Protein 2ESS (pdb70)

Organism: Bacteroides thetaiotaomicron (strain ATCC 29148 / DSM 2079 / JCM 5827 / CCUG 10774 / NCTC 10582 / VPI-5482 / E50) (NCBI:txid226186)

Radius of gyration: 18.01 Å; Cα contacts (8 Å, |Δi|>4): 507; chains: 1; bounding box: 51×47×33 Å

Structure (mmCIF, N/CA/C/O backbone):
data_2ESS
#
_entry.id   2ESS
#
_cell.length_a   91.150
_cell.length_b   91.150
_cell.length_c   64.770
_cell.angle_alpha   90.000
_cell.angle_beta   90.000
_cell.angle_gamma   120.000
#
_symmetry.space_group_name_H-M   'P 31 2 1'
#
loop_
_entity.id
_entity.type
_entity.pdbx_description
1 polymer 'acyl-ACP thioesterase'
2 non-polymer 'CALCIUM ION'
3 non-polymer 'CHLORIDE ION'
4 non-polymer (4S)-2-METHYL-2,4-PENTANEDIOL
5 water water
#
loop_
_atom_site.group_PDB
_atom_site.id
_atom_site.type_symbol
_atom_site.label_atom_id
_atom_site.label_alt_id
_atom_site.label_comp_id
_atom_site.label_asym_id
_atom_site.label_entity_id
_atom_site.label_seq_id
_atom_site.pdbx_PDB_ins_code
_atom_site.Cartn_x
_atom_site.Cartn_y
_atom_site.Cartn_z
_atom_site.occupancy
_atom_site.B_iso_or_equiv
_atom_site.auth_seq_id
_atom_site.auth_comp_id
_atom_site.auth_asym_id
_atom_site.auth_atom_id
_atom_site.pdbx_PDB_model_num
ATOM 14 N N . SER A 1 3 ? 69.549 12.088 1.430 1.00 53.61 2 SER A N 1
ATOM 15 C CA . SER A 1 3 ? 69.073 11.154 0.392 1.00 53.27 2 SER A CA 1
ATOM 16 C C . SER A 1 3 ? 67.579 10.927 0.533 1.00 52.90 2 SER A C 1
ATOM 17 O O . SER A 1 3 ? 66.997 11.243 1.582 1.00 53.31 2 SER A O 1
ATOM 20 N N . GLU A 1 4 ? 66.963 10.362 -0.505 1.00 52.54 3 GLU A N 1
ATOM 21 C CA . GLU A 1 4 ? 65.518 10.057 -0.456 1.00 54.97 3 GLU A CA 1
ATOM 22 C C . GLU A 1 4 ? 65.177 9.047 0.647 1.00 53.20 3 GLU A C 1
ATOM 23 O O . GLU A 1 4 ? 64.228 9.258 1.417 1.00 53.10 3 GLU A O 1
ATOM 29 N N . GLU A 1 5 ? 65.958 7.969 0.733 1.00 50.94 4 GLU A N 1
ATOM 30 C CA . GLU A 1 5 ? 65.842 7.017 1.845 1.00 50.19 4 GLU A CA 1
ATOM 31 C C . GLU A 1 5 ? 65.889 7.705 3.221 1.00 48.24 4 GLU A C 1
ATOM 32 O O . GLU A 1 5 ? 65.193 7.288 4.140 1.00 46.42 4 GLU A O 1
ATOM 34 N N . ASN A 1 6 ? 66.724 8.738 3.355 1.00 47.93 5 ASN A N 1
ATOM 35 C CA . ASN A 1 6 ? 66.915 9.462 4.637 1.00 49.51 5 ASN A CA 1
ATOM 36 C C . ASN A 1 6 ? 65.701 10.285 5.144 1.00 46.22 5 ASN A C 1
ATOM 37 O O . ASN A 1 6 ? 65.628 10.637 6.314 1.00 44.25 5 ASN A O 1
ATOM 42 N N . LYS A 1 7 ? 64.767 10.586 4.254 1.00 43.21 6 LYS A N 1
ATOM 43 C CA . LYS A 1 7 ? 63.546 11.320 4.593 1.00 39.88 6 LYS A CA 1
ATOM 44 C C . LYS A 1 7 ? 62.425 10.417 5.096 1.00 36.46 6 LYS A C 1
ATOM 45 O O . LYS A 1 7 ? 61.387 10.905 5.493 1.00 35.74 6 LYS A O 1
ATOM 51 N N . ILE A 1 8 ? 62.639 9.106 5.043 1.00 35.07 7 ILE A N 1
ATOM 52 C CA . ILE A 1 8 ? 61.690 8.090 5.510 1.00 35.16 7 ILE A CA 1
ATOM 53 C C . ILE A 1 8 ? 61.907 7.760 6.990 1.00 34.09 7 ILE A C 1
ATOM 54 O O . ILE A 1 8 ? 63.022 7.565 7.444 1.00 35.91 7 ILE A O 1
ATOM 59 N N . GLY A 1 9 ? 60.833 7.753 7.757 1.00 31.68 8 GLY A N 1
ATOM 60 C CA . GLY A 1 9 ? 60.852 7.224 9.088 1.00 33.30 8 GLY A CA 1
ATOM 61 C C . GLY A 1 9 ? 60.372 5.782 9.066 1.00 33.19 8 GLY A C 1
ATOM 62 O O . GLY A 1 9 ? 59.353 5.475 8.445 1.00 32.35 8 GLY A O 1
ATOM 63 N N . THR A 1 10 ? 61.064 4.921 9.797 1.00 32.97 9 THR A N 1
ATOM 64 C CA . THR A 1 10 ? 60.716 3.493 9.920 1.00 32.72 9 THR A CA 1
ATOM 65 C C . THR A 1 10 ? 60.527 3.090 11.378 1.00 33.50 9 THR A C 1
ATOM 66 O O . THR A 1 10 ? 61.382 3.336 12.202 1.00 32.59 9 THR A O 1
ATOM 70 N N . TYR A 1 11 ? 59.407 2.452 11.690 1.00 35.27 10 TYR A N 1
ATOM 71 C CA . TYR A 1 11 ? 59.005 2.184 13.064 1.00 34.77 10 TYR A CA 1
ATOM 72 C C . TYR A 1 11 ? 58.625 0.728 13.185 1.00 35.01 10 TYR A C 1
ATOM 73 O O . TYR A 1 11 ? 57.964 0.203 12.309 1.00 33.35 10 TYR A O 1
ATOM 82 N N . GLN A 1 12 ? 59.105 0.093 14.248 1.00 34.15 11 GLN A N 1
ATOM 83 C CA . GLN A 1 12 ? 58.941 -1.338 14.499 1.00 35.61 11 GLN A CA 1
ATOM 84 C C . GLN A 1 12 ? 57.838 -1.650 15.501 1.00 36.70 11 GLN A C 1
ATOM 85 O O . GLN A 1 12 ? 57.714 -1.013 16.549 1.00 37.31 11 GLN A O 1
ATOM 91 N N . PHE A 1 13 ? 57.032 -2.649 15.177 1.00 35.16 12 PHE A N 1
ATOM 92 C CA . PHE A 1 13 ? 55.935 -3.083 16.037 1.00 34.39 12 PHE A CA 1
ATOM 93 C C . PHE A 1 13 ? 55.837 -4.603 16.144 1.00 33.21 12 PHE A C 1
ATOM 94 O O . PHE A 1 13 ? 56.432 -5.333 15.367 1.00 32.17 12 PHE A O 1
ATOM 102 N N . VAL A 1 14 ? 55.074 -5.053 17.124 1.00 34.59 13 VAL A N 1
ATOM 103 C CA . VAL A 1 14 ? 54.648 -6.453 17.212 1.00 36.35 13 VAL A CA 1
ATOM 104 C C . VAL A 1 14 ? 53.125 -6.459 17.327 1.00 38.18 13 VAL A C 1
ATOM 105 O O . VAL A 1 14 ? 52.571 -5.662 18.097 1.00 39.85 13 VAL A O 1
ATOM 109 N N . ALA A 1 15 ? 52.442 -7.354 16.600 1.00 37.26 14 ALA A N 1
ATOM 110 C CA . ALA A 1 15 ? 50.979 -7.495 16.697 1.00 36.59 14 ALA A CA 1
ATOM 111 C C . ALA A 1 15 ? 50.542 -8.166 18.039 1.00 39.19 14 ALA A C 1
ATOM 112 O O . ALA A 1 15 ? 50.672 -9.369 18.229 1.00 38.17 14 ALA A O 1
ATOM 114 N N . GLU A 1 16 ? 50.004 -7.373 18.954 1.00 37.07 15 GLU A N 1
ATOM 115 C CA . GLU A 1 16 ? 49.619 -7.868 20.274 1.00 39.94 15 GLU A CA 1
ATOM 116 C C . GLU A 1 16 ? 48.238 -8.538 20.240 1.00 37.29 15 GLU A C 1
ATOM 117 O O . GLU A 1 16 ? 47.364 -8.161 19.416 1.00 37.29 15 GLU A O 1
ATOM 123 N N . PRO A 1 17 ? 47.990 -9.486 21.176 1.00 35.08 16 PRO A N 1
ATOM 124 C CA . PRO A 1 17 ? 46.751 -10.275 21.234 1.00 33.80 16 PRO A CA 1
ATOM 125 C C . PRO A 1 17 ? 45.460 -9.483 21.355 1.00 35.66 16 PRO A C 1
ATOM 126 O O . PRO A 1 17 ? 44.407 -9.905 20.842 1.00 38.39 16 PRO A O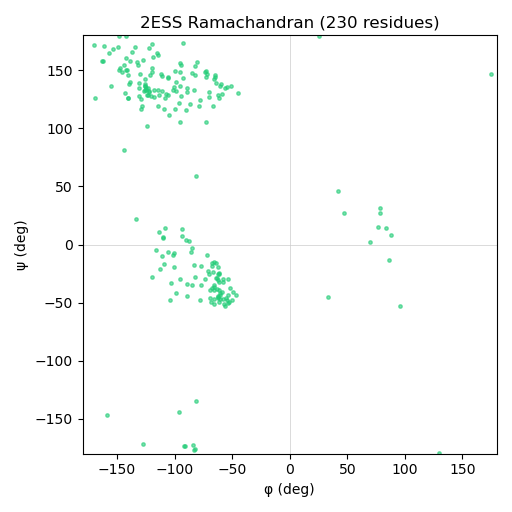 1
ATOM 130 N N . PHE A 1 18 ? 45.508 -8.337 22.017 1.00 31.19 17 PHE A N 1
ATOM 131 C CA . PHE A 1 18 ? 44.290 -7.525 22.154 1.00 32.72 17 PHE A CA 1
ATOM 132 C C . PHE A 1 18 ? 44.098 -6.574 20.998 1.00 32.10 17 PHE A C 1
ATOM 133 O O . PHE A 1 18 ? 43.165 -5.784 20.989 1.00 36.08 17 PHE A O 1
ATOM 141 N N . HIS A 1 19 ? 45.002 -6.650 20.021 1.00 31.91 18 HIS A N 1
ATOM 142 C CA . HIS A 1 19 ? 44.979 -5.821 18.839 1.00 34.46 18 HIS A CA 1
ATOM 143 C C . HIS A 1 19 ? 44.711 -6.616 17.557 1.00 32.48 18 HIS A C 1
ATOM 144 O O . HIS A 1 19 ? 44.872 -6.066 16.475 1.00 33.41 18 HIS A O 1
ATOM 151 N N . VAL A 1 20 ? 44.324 -7.882 17.686 1.00 30.14 19 VAL A N 1
ATOM 152 C CA . VAL A 1 20 ? 43.967 -8.699 16.531 1.00 31.00 19 VAL A CA 1
ATOM 153 C C . VAL A 1 20 ? 42.535 -9.167 16.595 1.00 31.02 19 VAL A C 1
ATOM 154 O O . VAL A 1 20 ? 41.930 -9.161 17.655 1.00 33.79 19 VAL A O 1
ATOM 158 N N . ASP A 1 21 ? 41.990 -9.584 15.447 1.00 32.17 20 ASP A N 1
ATOM 159 C CA . ASP A 1 21 ? 40.616 -10.072 15.352 1.00 32.63 20 ASP A CA 1
ATOM 160 C C . ASP A 1 21 ? 40.517 -11.575 15.538 1.00 33.63 20 ASP A C 1
ATOM 161 O O . ASP A 1 21 ? 41.509 -12.233 15.889 1.00 29.57 20 ASP A O 1
ATOM 166 N N . PHE A 1 22 ? 39.314 -12.117 15.321 1.00 30.99 21 PHE A N 1
ATOM 167 C CA . PHE A 1 22 ? 39.086 -13.525 15.553 1.00 30.53 21 PHE A CA 1
ATOM 168 C C . PHE A 1 22 ? 39.857 -14.443 14.604 1.00 28.65 21 PHE A C 1
ATOM 169 O O . PHE A 1 22 ? 39.992 -15.627 14.907 1.00 27.85 21 PHE A O 1
ATOM 177 N N . ASN A 1 23 ? 40.379 -13.897 13.504 1.00 29.71 22 ASN A N 1
ATOM 178 C CA . ASN A 1 23 ? 41.306 -14.667 12.629 1.00 31.92 22 ASN A CA 1
ATOM 179 C C . ASN A 1 23 ? 42.793 -14.439 12.988 1.00 32.09 22 ASN A C 1
ATOM 180 O O . ASN A 1 23 ? 43.682 -14.936 12.297 1.00 31.61 22 ASN A O 1
ATOM 185 N N . GLY A 1 24 ? 43.049 -13.735 14.083 1.00 29.27 23 GLY A N 1
ATOM 186 C CA . GLY A 1 24 ? 44.420 -13.466 14.559 1.00 32.31 23 GLY A CA 1
ATOM 187 C C . GLY A 1 24 ? 45.170 -12.386 13.795 1.00 31.58 23 GLY A C 1
ATOM 188 O O . GLY A 1 24 ? 46.368 -12.293 13.899 1.00 30.91 23 GLY A O 1
ATOM 189 N N . ARG A 1 25 ? 44.466 -11.586 13.004 1.00 30.77 24 ARG A N 1
ATOM 190 C CA . ARG A 1 25 ? 45.087 -10.547 12.175 1.00 31.71 24 ARG A CA 1
ATOM 191 C C . ARG A 1 25 ? 44.827 -9.209 12.785 1.00 32.59 24 ARG A C 1
ATOM 192 O O . ARG A 1 25 ? 43.747 -8.975 13.314 1.00 33.79 24 ARG A O 1
ATOM 200 N N . LEU A 1 26 ? 45.821 -8.341 12.676 1.00 33.49 25 LEU A N 1
ATOM 201 C CA . LEU A 1 26 ? 45.794 -6.971 13.184 1.00 32.46 25 LEU A CA 1
ATOM 202 C C . LEU A 1 26 ? 44.522 -6.283 12.699 1.00 32.76 25 LEU A C 1
ATOM 203 O O . LEU A 1 26 ? 44.108 -6.441 11.531 1.00 32.42 25 LEU A O 1
ATOM 208 N N . THR A 1 27 ? 43.866 -5.547 13.584 1.00 32.51 26 THR A N 1
ATOM 209 C CA . THR A 1 27 ? 42.615 -4.946 13.201 1.00 33.08 26 THR A CA 1
ATOM 210 C C . THR A 1 27 ? 42.946 -3.651 12.421 1.00 35.22 26 THR A C 1
ATOM 211 O O . THR A 1 27 ? 44.008 -3.045 12.616 1.00 33.98 26 THR A O 1
ATOM 223 N N . GLY A 1 29 ? 41.515 -0.724 12.817 1.00 34.70 28 GLY A N 1
ATOM 224 C CA . GLY A 1 29 ? 41.560 0.345 13.800 1.00 35.03 28 GLY A CA 1
ATOM 225 C C . GLY A 1 29 ? 42.955 0.460 14.401 1.00 36.46 28 GLY A C 1
ATOM 226 O O . GLY A 1 29 ? 43.506 1.557 14.489 1.00 33.67 28 GLY A O 1
ATOM 227 N N . VAL A 1 30 ? 43.550 -0.674 14.760 1.00 35.09 29 VAL A N 1
ATOM 228 C CA . VAL A 1 30 ? 44.907 -0.664 15.360 1.00 34.33 29 VAL A CA 1
ATOM 229 C C . VAL A 1 30 ? 45.947 -0.262 14.348 1.00 31.59 29 VAL A C 1
ATOM 230 O O . VAL A 1 30 ? 46.878 0.480 14.699 1.00 32.77 29 VAL A O 1
ATOM 234 N N . LEU A 1 31 ? 45.801 -0.724 13.108 1.00 32.85 30 LEU A N 1
ATOM 235 C CA . LEU A 1 31 ? 46.708 -0.306 12.028 1.00 35.77 30 LEU A CA 1
ATOM 236 C C . LEU A 1 31 ? 46.632 1.201 11.807 1.00 34.77 30 LEU A C 1
ATOM 237 O O . LEU A 1 31 ? 47.654 1.843 11.715 1.00 31.41 30 LEU A O 1
ATOM 242 N N . GLY A 1 32 ? 45.421 1.735 11.675 1.00 34.73 31 GLY A N 1
ATOM 243 C CA . GLY A 1 32 ? 45.200 3.198 11.618 1.00 34.12 31 GLY A CA 1
ATOM 244 C C . GLY A 1 32 ? 45.891 3.933 12.767 1.00 35.48 31 GLY A C 1
ATOM 245 O O . GLY A 1 32 ? 46.599 4.905 12.535 1.00 34.50 31 GLY A O 1
ATOM 246 N N . ASN A 1 33 ? 45.723 3.432 13.987 1.00 35.49 32 ASN A N 1
ATOM 247 C CA . ASN A 1 33 ? 46.407 3.971 15.186 1.00 35.20 32 ASN A CA 1
ATOM 248 C C . ASN A 1 33 ? 47.930 4.032 14.971 1.00 34.17 32 ASN A C 1
ATOM 249 O O . ASN A 1 33 ? 48.553 5.101 15.170 1.00 34.44 32 ASN A O 1
ATOM 254 N N . HIS A 1 34 ? 48.524 2.926 14.522 1.00 33.34 33 HIS A N 1
ATOM 255 C CA . HIS A 1 34 ? 49.967 2.904 14.250 1.00 32.84 33 HIS A CA 1
ATOM 256 C C . HIS A 1 34 ? 50.382 3.931 13.169 1.00 32.46 33 HIS A C 1
ATOM 257 O O . HIS A 1 34 ? 51.386 4.643 13.324 1.00 35.54 33 HIS A O 1
ATOM 264 N N . LEU A 1 35 ? 49.652 3.967 12.064 1.00 33.77 34 LEU A N 1
ATOM 265 C CA . LEU A 1 35 ? 49.952 4.920 10.965 1.00 31.07 34 LEU A CA 1
ATOM 266 C C . LEU A 1 35 ? 49.934 6.348 11.483 1.00 31.50 34 LEU A C 1
ATOM 267 O O . LEU A 1 35 ? 50.883 7.083 11.278 1.00 33.21 34 LEU A O 1
ATOM 272 N N . LEU A 1 36 ? 48.867 6.750 12.183 1.00 31.15 35 LEU A N 1
ATOM 273 C CA . LEU A 1 36 ? 48.742 8.120 12.668 1.00 33.38 35 LEU A CA 1
ATOM 274 C C . LEU A 1 36 ? 49.790 8.473 13.722 1.00 32.49 35 LEU A C 1
ATOM 275 O O . LEU A 1 36 ? 50.355 9.555 13.697 1.00 32.26 35 LEU A O 1
ATOM 280 N N . ASN A 1 37 ? 50.094 7.544 14.621 1.00 33.03 36 ASN A N 1
ATOM 281 C CA . ASN A 1 37 ? 51.180 7.753 15.582 1.00 33.01 36 ASN A CA 1
ATOM 282 C C . ASN A 1 37 ? 52.516 7.897 14.870 1.00 34.38 36 ASN A C 1
ATOM 283 O O . ASN A 1 37 ? 53.368 8.686 15.311 1.00 37.88 36 ASN A O 1
ATOM 288 N N . CYS A 1 38 ? 52.729 7.123 13.802 1.00 31.52 37 CYS A N 1
ATOM 289 C CA . CYS A 1 38 ? 54.015 7.178 13.063 1.00 29.74 37 CYS A CA 1
ATOM 290 C C . CYS A 1 38 ? 54.219 8.534 12.329 1.00 31.70 37 CYS A C 1
ATOM 291 O O . CYS A 1 38 ? 55.329 9.106 12.304 1.00 33.13 37 CYS A O 1
ATOM 294 N N . ALA A 1 39 ? 53.121 9.042 11.805 1.00 30.89 38 ALA A N 1
ATOM 295 C CA . ALA A 1 39 ? 53.069 10.323 11.180 1.00 33.57 38 ALA A CA 1
ATOM 296 C C . ALA A 1 39 ? 53.517 11.397 12.169 1.00 34.15 38 ALA A C 1
ATOM 297 O O . ALA A 1 39 ? 54.323 12.258 11.848 1.00 32.43 38 ALA A O 1
ATOM 299 N N . GLY A 1 40 ? 52.973 11.312 13.380 1.00 34.09 39 GLY A N 1
ATOM 300 C CA . GLY A 1 40 ? 53.334 12.142 14.485 1.00 35.80 39 GLY A CA 1
ATOM 301 C C . GLY A 1 40 ? 54.776 12.002 14.925 1.00 37.06 39 GLY A C 1
ATOM 302 O O . GLY A 1 40 ? 55.400 13.008 15.144 1.00 36.30 39 GLY A O 1
ATOM 303 N N . PHE A 1 41 ? 55.313 10.779 15.030 1.00 34.99 40 PHE A N 1
ATOM 304 C CA . PHE A 1 41 ? 56.725 10.602 15.404 1.00 39.12 40 PHE A CA 1
ATOM 305 C C . PHE A 1 41 ? 57.632 11.294 14.366 1.00 35.06 40 PHE A C 1
ATOM 306 O O . PHE A 1 41 ? 58.638 11.949 14.698 1.00 33.46 40 PHE A O 1
ATOM 314 N N . HIS A 1 42 ? 57.275 11.099 13.118 1.00 33.60 41 HIS A N 1
ATOM 315 C CA . HIS A 1 42 ? 58.099 11.511 11.981 1.00 32.10 41 HIS A CA 1
ATOM 316 C C . HIS A 1 42 ? 58.115 13.044 11.925 1.00 31.63 41 HIS A C 1
ATOM 317 O O . HIS A 1 42 ? 59.183 13.632 11.896 1.00 30.22 41 HIS A O 1
ATOM 324 N N . ALA A 1 43 ? 56.940 13.661 11.989 1.00 30.87 42 ALA A N 1
ATOM 325 C CA . ALA A 1 43 ? 56.799 15.116 11.981 1.00 33.21 42 ALA A CA 1
ATOM 326 C C . ALA A 1 43 ? 57.472 15.749 13.197 1.00 33.67 42 ALA A C 1
ATOM 327 O O . ALA A 1 43 ? 58.171 16.732 13.051 1.00 31.20 42 ALA A O 1
ATOM 329 N N . SER A 1 44 ? 57.252 15.185 14.383 1.00 33.40 43 SER A N 1
ATOM 330 C CA A SER A 1 44 ? 57.742 15.813 15.605 0.50 33.81 43 SER A CA 1
ATOM 331 C CA B SER A 1 44 ? 57.742 15.794 15.607 0.50 34.25 43 SER A CA 1
ATOM 332 C C . SER A 1 44 ? 59.249 15.754 15.675 1.00 34.06 43 SER A C 1
ATOM 333 O O . SER A 1 44 ? 59.893 16.740 16.018 1.00 35.39 43 SER A O 1
ATOM 338 N N . ASP A 1 45 ? 59.807 14.627 15.300 1.00 31.51 44 ASP A N 1
ATOM 339 C CA . ASP A 1 45 ? 61.240 14.503 15.299 1.00 35.81 44 ASP A CA 1
ATOM 340 C C . ASP A 1 45 ? 61.889 15.486 14.346 1.00 33.18 44 ASP A C 1
ATOM 341 O O . ASP A 1 45 ? 63.050 15.774 14.503 1.00 31.92 44 ASP A O 1
ATOM 346 N N . ARG A 1 46 ? 61.174 15.950 13.333 1.00 31.01 45 ARG A N 1
ATOM 347 C CA . ARG A 1 46 ? 61.779 16.816 12.330 1.00 30.06 45 ARG A CA 1
ATOM 348 C C . ARG A 1 46 ? 61.273 18.231 12.429 1.00 31.88 45 ARG A C 1
ATOM 349 O O . ARG A 1 46 ? 61.589 19.055 11.587 1.00 32.02 45 ARG A O 1
ATOM 357 N N . GLY A 1 47 ? 60.472 18.514 13.446 1.00 30.68 46 GLY A N 1
ATOM 358 C CA . GLY A 1 47 ? 60.069 19.907 13.752 1.00 29.23 46 GLY A CA 1
ATOM 359 C C . GLY A 1 47 ? 58.978 20.469 12.871 1.00 27.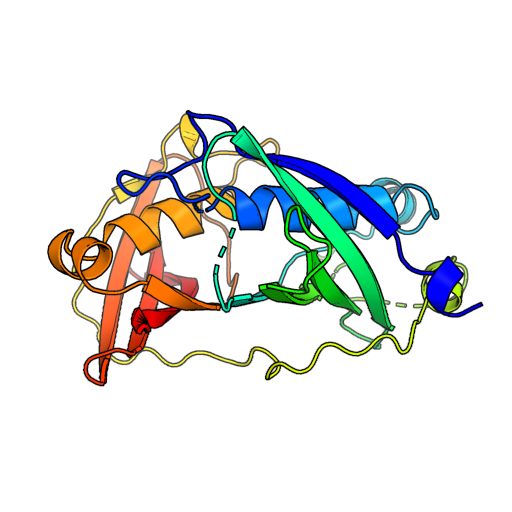71 46 GLY A C 1
ATOM 360 O O . GLY A 1 47 ? 58.935 21.673 12.639 1.00 29.29 46 GLY A O 1
ATOM 361 N N . PHE A 1 48 ? 58.064 19.631 12.388 1.00 28.93 47 PHE A N 1
ATOM 362 C CA . PHE A 1 48 ? 56.913 20.136 11.659 1.00 30.19 47 PHE A CA 1
ATOM 363 C C . PHE A 1 48 ? 55.598 19.504 12.099 1.00 31.54 47 PHE A C 1
ATOM 364 O O . PHE A 1 48 ? 54.606 19.527 11.367 1.00 32.85 47 PHE A O 1
ATOM 372 N N . GLY A 1 49 ? 55.608 18.977 13.309 1.00 29.80 48 GLY A N 1
ATOM 373 C CA . GLY A 1 49 ? 54.452 18.409 13.933 1.00 31.37 48 GLY A CA 1
ATOM 374 C C . GLY A 1 49 ? 53.531 19.422 14.599 1.00 31.16 48 GLY A C 1
ATOM 375 O O . GLY A 1 49 ? 53.711 20.641 14.508 1.00 31.02 48 GLY A O 1
ATOM 376 N N . ILE A 1 50 ? 52.501 18.896 15.255 1.00 32.40 49 ILE A N 1
ATOM 377 C CA . ILE A 1 50 ? 51.494 19.726 15.883 1.00 34.17 49 ILE A CA 1
ATOM 378 C C . ILE A 1 50 ? 52.110 20.742 16.873 1.00 32.64 49 ILE A C 1
ATOM 379 O O . ILE A 1 50 ? 51.774 21.919 16.847 1.00 32.72 49 ILE A O 1
ATOM 384 N N . ALA A 1 51 ? 53.024 20.283 17.719 1.00 31.12 50 ALA A N 1
ATOM 385 C CA . ALA A 1 51 ? 53.667 21.141 18.731 1.00 33.02 50 ALA A CA 1
ATOM 386 C C . ALA A 1 51 ? 54.271 22.418 18.119 1.00 32.83 50 ALA A C 1
ATOM 387 O O . ALA A 1 51 ? 54.041 23.511 18.618 1.00 33.17 50 ALA A O 1
ATOM 389 N N . THR A 1 52 ? 55.047 22.254 17.046 1.00 29.90 51 THR A N 1
ATOM 390 C CA . THR A 1 52 ? 55.691 23.363 16.362 1.00 27.86 51 THR A CA 1
ATOM 391 C C . THR A 1 52 ? 54.647 24.255 15.741 1.00 26.57 51 THR A C 1
ATOM 392 O O . THR A 1 52 ? 54.651 25.457 15.953 1.00 27.37 51 THR A O 1
ATOM 396 N N . LEU A 1 53 ? 53.729 23.670 14.982 1.00 30.34 52 LEU A N 1
ATOM 397 C CA . LEU A 1 53 ? 52.642 24.466 14.365 1.00 30.68 52 LEU A CA 1
ATOM 398 C C . LEU A 1 53 ? 51.866 25.309 15.400 1.00 29.22 52 LEU A C 1
ATOM 399 O O . LEU A 1 53 ? 51.530 26.481 15.138 1.00 27.49 52 LEU A O 1
ATOM 404 N N . ASN A 1 54 ? 51.564 24.703 16.541 1.00 28.95 53 ASN A N 1
ATOM 405 C CA . ASN A 1 54 ? 50.744 25.342 17.592 1.00 30.28 53 ASN A CA 1
ATOM 406 C C . ASN A 1 54 ? 51.394 26.612 18.147 1.00 31.88 53 ASN A C 1
ATOM 407 O O . ASN A 1 54 ? 50.705 27.586 18.489 1.00 29.08 53 ASN A O 1
ATOM 412 N N . GLU A 1 55 ? 52.725 26.638 18.191 1.00 31.32 54 GLU A N 1
ATOM 413 C CA . GLU A 1 55 ? 53.437 27.828 18.633 1.00 31.66 54 GLU A CA 1
ATOM 414 C C . GLU A 1 55 ? 53.168 29.034 17.755 1.00 31.03 54 GLU A C 1
ATOM 415 O O . GLU A 1 55 ? 53.292 30.154 18.216 1.00 32.02 54 GLU A O 1
ATOM 421 N N . ASP A 1 56 ? 52.803 28.802 16.495 1.00 33.77 55 ASP A N 1
ATOM 422 C CA . ASP A 1 56 ? 52.430 29.915 15.588 1.00 34.05 55 ASP A CA 1
ATOM 423 C C . ASP A 1 56 ? 50.954 30.002 15.255 1.00 31.44 55 ASP A C 1
ATOM 424 O O . ASP A 1 56 ? 50.572 30.742 14.361 1.00 30.13 55 ASP A O 1
ATOM 429 N N . ASN A 1 57 ? 50.159 29.281 16.025 1.00 28.48 56 ASN A N 1
ATOM 430 C CA . ASN A 1 57 ? 48.693 29.325 15.975 1.00 32.86 56 ASN A CA 1
ATOM 431 C C . ASN A 1 57 ? 48.061 28.555 14.830 1.00 34.71 56 ASN A C 1
ATOM 432 O O . ASN A 1 57 ? 46.959 28.908 14.379 1.00 31.72 56 ASN A O 1
ATOM 437 N N . TYR A 1 58 ? 48.767 27.529 14.364 1.00 31.96 57 TYR A N 1
ATOM 438 C CA . TYR A 1 58 ? 48.235 26.587 13.391 1.00 32.58 57 TYR A CA 1
ATOM 439 C C . TYR A 1 58 ? 48.136 25.219 14.001 1.00 32.82 57 TYR A C 1
ATOM 440 O O . TYR A 1 58 ? 48.717 24.946 15.076 1.00 32.15 57 TYR A O 1
ATOM 449 N N . THR A 1 59 ? 47.383 24.335 13.330 1.00 31.60 58 THR A N 1
ATOM 450 C CA . THR A 1 59 ? 47.450 22.921 13.666 1.00 30.71 58 THR A CA 1
ATOM 451 C C . THR A 1 59 ? 47.186 22.083 12.415 1.00 30.90 58 THR A C 1
ATOM 452 O O . THR A 1 59 ? 46.818 22.618 11.383 1.00 31.79 58 THR A O 1
ATOM 456 N N . TRP A 1 60 ? 47.426 20.786 12.526 1.00 32.75 59 TRP A N 1
ATOM 457 C CA . TRP A 1 60 ? 47.153 19.821 11.476 1.00 32.26 59 TRP A CA 1
ATOM 458 C C . TRP A 1 60 ? 45.835 19.134 11.750 1.00 34.70 59 TRP A C 1
ATOM 459 O O . TRP A 1 60 ? 45.550 18.819 12.906 1.00 33.47 59 TRP A O 1
ATOM 470 N N . VAL A 1 61 ? 45.047 18.914 10.692 1.00 35.19 60 VAL A N 1
ATOM 471 C CA A VAL A 1 61 ? 43.834 18.105 10.811 0.50 35.74 60 VAL A CA 1
ATOM 472 C CA B VAL A 1 61 ? 43.793 18.163 10.765 0.50 35.04 60 VAL A CA 1
ATOM 473 C C . VAL A 1 61 ? 43.809 17.061 9.710 1.00 33.36 60 VAL A C 1
ATOM 474 O O . VAL A 1 61 ? 44.065 17.355 8.570 1.00 34.02 60 VAL A O 1
ATOM 481 N N . LEU A 1 62 ? 43.493 15.829 10.098 1.00 33.26 61 LEU A N 1
ATOM 482 C CA . LEU A 1 62 ? 43.411 14.705 9.189 1.00 34.24 61 LEU A CA 1
ATOM 483 C C . LEU A 1 62 ? 42.096 14.798 8.448 1.00 34.99 61 LEU A C 1
ATOM 484 O O . LEU A 1 62 ? 41.025 14.798 9.069 1.00 33.23 61 LEU A O 1
ATOM 489 N N . SER A 1 63 ? 42.192 14.800 7.122 1.00 34.64 62 SER A N 1
ATOM 490 C CA . SER A 1 63 ? 41.033 14.935 6.239 1.00 36.32 62 SER A CA 1
ATOM 491 C C . SER A 1 63 ? 40.646 13.592 5.612 1.00 33.51 62 SER A C 1
ATOM 492 O O . SER A 1 63 ? 39.486 13.237 5.580 1.00 32.41 62 SER A O 1
ATOM 495 N N . ARG A 1 64 ? 41.626 12.883 5.084 1.00 33.16 63 ARG A N 1
ATOM 496 C CA . ARG A 1 64 ? 41.398 11.630 4.357 1.00 31.66 63 ARG A CA 1
ATOM 497 C C . ARG A 1 64 ? 42.484 10.588 4.702 1.00 34.02 63 ARG A C 1
ATOM 498 O O . ARG A 1 64 ? 43.639 10.918 4.915 1.00 35.03 63 ARG A O 1
ATOM 506 N N . LEU A 1 65 ? 42.082 9.328 4.733 1.00 32.76 64 LEU A N 1
ATOM 507 C CA . LEU A 1 65 ? 42.986 8.188 4.954 1.00 35.27 64 LEU A CA 1
ATOM 508 C C . LEU A 1 65 ? 42.560 7.042 4.043 1.00 37.06 64 LEU A C 1
ATOM 509 O O . LEU A 1 65 ? 41.379 6.679 4.060 1.00 39.26 64 LEU A O 1
ATOM 514 N N . ALA A 1 66 ? 43.484 6.500 3.224 1.00 35.10 65 ALA A N 1
ATOM 515 C CA . ALA A 1 66 ? 43.211 5.263 2.449 1.00 34.04 65 ALA A CA 1
ATOM 516 C C . ALA A 1 66 ? 44.323 4.281 2.777 1.00 36.09 65 ALA A C 1
ATOM 517 O O . ALA A 1 66 ? 45.492 4.653 2.775 1.00 33.91 65 ALA A O 1
ATOM 519 N N . ILE A 1 67 ? 43.910 3.049 3.060 1.00 33.10 66 ILE A N 1
ATOM 520 C CA . ILE A 1 67 ? 44.765 1.902 3.393 1.00 35.81 66 ILE A CA 1
ATOM 521 C C . ILE A 1 67 ? 44.464 0.784 2.390 1.00 33.92 66 ILE A C 1
ATOM 522 O O . ILE A 1 67 ? 43.303 0.445 2.127 1.00 30.94 66 ILE A O 1
ATOM 527 N N . GLU A 1 68 ? 45.496 0.248 1.767 1.00 32.81 67 GLU A N 1
ATOM 528 C CA . GLU A 1 68 ? 45.309 -0.878 0.837 1.00 36.10 67 GLU A CA 1
ATOM 529 C C . GLU A 1 68 ? 46.308 -1.975 1.182 1.00 36.70 67 GLU A C 1
ATOM 530 O O . GLU A 1 68 ? 47.512 -1.705 1.298 1.00 36.55 67 GLU A O 1
ATOM 536 N N . LEU A 1 69 ? 45.795 -3.194 1.360 1.00 35.28 68 LEU A N 1
ATOM 537 C CA . LEU A 1 69 ? 46.571 -4.315 1.928 1.00 36.79 68 LEU A CA 1
ATOM 538 C C . LEU A 1 69 ? 46.464 -5.567 1.098 1.00 36.36 68 LEU A C 1
ATOM 539 O O . LEU A 1 69 ? 45.387 -5.883 0.623 1.00 33.65 68 LEU A O 1
ATOM 544 N N . ASP A 1 70 ? 47.588 -6.277 0.940 1.00 37.90 69 ASP A N 1
ATOM 545 C CA . ASP A 1 70 ? 47.592 -7.662 0.453 1.00 40.41 69 ASP A CA 1
ATOM 546 C C . ASP A 1 70 ? 47.353 -8.642 1.606 1.00 39.19 69 ASP A C 1
ATOM 547 O O . ASP A 1 70 ? 46.760 -9.700 1.430 1.00 40.99 69 ASP A O 1
ATOM 552 N N . GLU A 1 71 ? 47.866 -8.307 2.775 1.00 39.77 70 GLU A N 1
ATOM 553 C CA . GLU A 1 71 ? 47.635 -9.081 3.987 1.00 40.55 70 GLU A CA 1
ATOM 554 C C . GLU A 1 71 ? 47.886 -8.175 5.184 1.00 37.98 70 GLU A C 1
ATOM 555 O O . GLU A 1 71 ? 48.353 -7.058 5.037 1.00 39.30 70 GLU A O 1
ATOM 566 N N . PRO A 1 73 ? 49.362 -8.106 9.340 1.00 35.62 72 PRO A N 1
ATOM 567 C CA . PRO A 1 73 ? 50.193 -8.908 10.259 1.00 34.69 72 PRO A CA 1
ATOM 568 C C . PRO A 1 73 ? 49.402 -9.864 11.170 1.00 34.27 72 PRO A C 1
ATOM 569 O O . PRO A 1 73 ? 48.287 -9.535 11.581 1.00 33.67 72 PRO A O 1
ATOM 573 N N . TYR A 1 74 ? 50.005 -10.994 11.506 1.00 34.37 73 TYR A N 1
ATOM 574 C CA . TYR A 1 74 ? 49.414 -11.983 12.404 1.00 34.67 73 TYR A CA 1
ATOM 575 C C . TYR A 1 74 ? 49.857 -11.806 13.862 1.00 32.54 73 TYR A C 1
ATOM 576 O O . TYR A 1 74 ? 50.932 -11.272 14.152 1.00 33.43 73 TYR A O 1
ATOM 585 N N . GLN A 1 75 ? 49.020 -12.277 14.784 1.00 32.82 74 GLN A N 1
ATOM 586 C CA . GLN A 1 75 ? 49.284 -12.193 16.204 1.00 32.37 74 GLN A CA 1
ATOM 587 C C . GLN A 1 75 ? 50.719 -12.592 16.521 1.00 31.41 74 GLN A C 1
ATOM 588 O O . GLN A 1 75 ? 51.190 -13.617 16.057 1.00 30.92 74 GLN A O 1
ATOM 594 N N . TYR A 1 76 ? 51.393 -11.744 17.296 1.00 32.82 75 TYR A N 1
ATOM 595 C CA . TYR A 1 76 ? 52.795 -11.909 17.707 1.00 33.83 75 TYR A CA 1
ATOM 596 C C . TYR A 1 76 ? 53.894 -11.754 16.638 1.00 35.17 75 TYR A C 1
ATOM 597 O O . TYR A 1 76 ? 55.064 -11.878 16.962 1.00 32.93 75 TYR A O 1
ATOM 606 N N . GLU A 1 77 ? 53.529 -11.427 15.403 1.00 33.19 76 GLU A N 1
ATOM 607 C CA . GLU A 1 77 ? 54.522 -11.163 14.379 1.00 34.71 76 GLU A CA 1
ATOM 608 C C . GLU A 1 77 ? 55.018 -9.739 14.491 1.00 32.01 76 GLU A C 1
ATOM 609 O O . GLU A 1 77 ? 54.267 -8.828 14.827 1.00 31.99 76 GLU A O 1
ATOM 615 N N . LYS A 1 78 ? 56.291 -9.566 14.176 1.00 32.03 77 LYS A N 1
ATOM 616 C CA . LYS A 1 78 ? 56.855 -8.264 13.975 1.00 34.89 77 LYS A CA 1
ATOM 617 C C . LYS A 1 78 ? 56.351 -7.721 12.659 1.00 31.87 77 LYS A C 1
ATOM 618 O O . LYS A 1 78 ? 56.089 -8.467 11.712 1.00 32.70 77 LYS A O 1
ATOM 624 N N . PHE A 1 79 ? 56.237 -6.411 12.624 1.00 31.10 78 PHE A N 1
ATOM 625 C CA . PHE A 1 79 ? 55.963 -5.674 11.426 1.00 30.63 78 PHE A CA 1
ATOM 626 C C . PHE A 1 79 ? 56.523 -4.276 11.560 1.00 31.97 78 PHE A C 1
ATOM 627 O O . PHE A 1 79 ? 56.946 -3.860 12.629 1.00 33.18 78 PHE A O 1
ATOM 635 N N . SER A 1 80 ? 56.569 -3.556 10.459 1.00 32.67 79 SER A N 1
ATOM 636 C CA . SER A 1 80 ? 57.030 -2.175 10.535 1.00 36.51 79 SER A CA 1
ATOM 637 C C . SER A 1 80 ? 56.246 -1.267 9.606 1.00 34.74 79 SER A C 1
ATOM 638 O O . SER A 1 80 ? 55.572 -1.732 8.663 1.00 32.51 79 SER A O 1
ATOM 641 N N . VAL A 1 81 ? 56.328 0.017 9.922 1.00 33.07 80 VAL A N 1
ATOM 642 C CA . VAL A 1 81 ? 55.686 1.058 9.158 1.00 32.68 80 VAL A CA 1
ATOM 643 C C . VAL A 1 81 ? 56.764 2.041 8.709 1.00 33.88 80 VAL A C 1
ATOM 644 O O . VAL A 1 81 ? 57.612 2.486 9.510 1.00 32.52 80 VAL A O 1
ATOM 648 N N . GLN A 1 82 ? 56.735 2.383 7.431 1.00 33.70 81 GLN A N 1
ATOM 649 C CA . GLN A 1 82 ? 57.550 3.471 6.891 1.00 32.51 81 GLN A CA 1
ATOM 650 C C . GLN A 1 82 ? 56.585 4.591 6.518 1.00 31.59 81 GLN A C 1
ATOM 651 O O . GLN A 1 82 ? 55.480 4.334 6.056 1.00 33.91 81 GLN A O 1
ATOM 657 N N . THR A 1 83 ? 57.028 5.826 6.698 1.00 30.92 82 THR A N 1
ATOM 658 C CA . THR A 1 83 ? 56.222 6.984 6.365 1.00 31.68 82 THR A CA 1
ATOM 659 C C . THR A 1 83 ? 57.113 8.127 5.887 1.00 29.27 82 THR A C 1
ATOM 660 O O . THR A 1 83 ? 58.285 8.245 6.271 1.00 30.98 82 THR A O 1
ATOM 664 N N . TRP A 1 84 ? 56.535 8.967 5.043 1.00 27.03 83 TRP A N 1
ATOM 665 C CA . TRP A 1 84 ? 57.246 10.050 4.421 1.00 30.35 83 TRP A CA 1
ATOM 666 C C . TRP A 1 84 ? 56.214 11.027 3.869 1.00 31.44 83 TRP A C 1
ATOM 667 O O . TRP A 1 84 ? 55.053 10.663 3.643 1.00 34.09 83 TRP A O 1
ATOM 678 N N . VAL A 1 85 ? 56.657 12.256 3.679 1.00 32.12 84 VAL A N 1
ATOM 679 C CA . VAL A 1 85 ? 55.890 13.310 3.046 1.00 31.61 84 VAL A CA 1
ATOM 680 C C . VAL A 1 85 ? 56.067 13.254 1.560 1.00 31.93 84 VAL A C 1
ATOM 681 O O . VAL A 1 85 ? 57.177 13.347 1.068 1.00 31.26 84 VAL A O 1
ATOM 685 N N . GLU A 1 86 ? 54.959 13.094 0.833 1.00 32.08 85 GLU A N 1
ATOM 686 C CA . GLU A 1 86 ? 54.995 13.053 -0.627 1.00 31.68 85 GLU A CA 1
ATOM 687 C C . GLU A 1 86 ? 54.858 14.430 -1.246 1.00 31.76 85 GLU A C 1
ATOM 688 O O . GLU A 1 86 ? 55.569 14.758 -2.189 1.00 34.98 85 GLU A O 1
ATOM 694 N N . ASN A 1 87 ? 53.927 15.227 -0.731 1.00 34.18 86 ASN A N 1
ATOM 695 C CA . ASN A 1 87 ? 53.705 16.597 -1.231 1.00 35.04 86 ASN A CA 1
ATOM 696 C C . ASN A 1 87 ? 53.295 17.538 -0.135 1.00 31.81 86 ASN A C 1
ATOM 697 O O . ASN A 1 87 ? 52.585 17.156 0.773 1.00 31.63 86 ASN A O 1
ATOM 702 N N . VAL A 1 88 ? 53.680 18.793 -0.290 1.00 29.68 87 VAL A N 1
ATOM 703 C CA . VAL A 1 88 ? 53.222 19.864 0.566 1.00 29.69 87 VAL A CA 1
ATOM 704 C C . VAL A 1 88 ? 52.607 20.865 -0.398 1.00 32.96 87 VAL A C 1
ATOM 705 O O . VAL A 1 88 ? 53.315 21.570 -1.106 1.00 29.28 87 VAL A O 1
ATOM 709 N N . TYR A 1 89 ? 51.282 20.847 -0.448 1.00 33.94 88 TYR A N 1
ATOM 710 C CA . TYR A 1 89 ? 50.506 21.758 -1.259 1.00 34.95 88 TYR A CA 1
ATOM 711 C C . TYR A 1 89 ? 50.107 22.984 -0.466 1.00 36.62 88 TYR A C 1
ATOM 712 O O . TYR A 1 89 ? 50.337 23.033 0.710 1.00 37.12 88 TYR A O 1
ATOM 721 N N . ARG A 1 90 ? 49.507 23.977 -1.119 1.00 37.46 89 ARG A N 1
ATOM 722 C CA . ARG A 1 90 ? 49.109 25.212 -0.411 1.00 39.93 89 ARG A CA 1
ATOM 723 C C . ARG A 1 90 ? 48.142 24.954 0.725 1.00 37.34 89 ARG A C 1
ATOM 724 O O . ARG A 1 90 ? 48.278 25.523 1.810 1.00 37.01 89 ARG A O 1
ATOM 732 N N . LEU A 1 91 ? 47.185 24.058 0.503 1.00 36.07 90 LEU A N 1
ATOM 733 C CA . LEU A 1 91 ? 46.131 23.806 1.495 1.00 34.13 90 LEU A CA 1
ATOM 734 C C . LEU A 1 91 ? 46.220 22.464 2.209 1.00 34.64 90 LEU A C 1
ATOM 735 O O . LEU A 1 91 ? 45.607 22.281 3.268 1.00 34.97 90 LEU A O 1
ATOM 740 N N . PHE A 1 92 ? 46.988 21.522 1.657 1.00 35.34 91 PHE A N 1
ATOM 741 C CA . PHE A 1 92 ? 47.072 20.171 2.212 1.00 34.57 91 PHE A CA 1
ATOM 742 C C . PHE A 1 92 ? 48.463 19.574 2.097 1.00 34.99 91 PHE A C 1
ATOM 743 O O . PHE A 1 92 ? 49.214 19.922 1.189 1.00 34.14 91 PHE A O 1
ATOM 751 N N . THR A 1 93 ? 48.765 18.632 2.989 1.00 35.97 92 THR A N 1
ATOM 752 C CA . THR A 1 93 ? 49.965 17.816 2.899 1.00 35.50 92 THR A CA 1
ATOM 753 C C . THR A 1 93 ? 49.575 16.365 2.736 1.00 34.31 92 THR A C 1
ATOM 754 O O . THR A 1 93 ? 48.676 15.897 3.430 1.00 34.54 92 THR A O 1
ATOM 758 N N . ASP A 1 94 ? 50.220 15.700 1.783 1.00 33.59 93 ASP A N 1
ATOM 759 C CA . ASP A 1 94 ? 50.011 14.274 1.526 1.00 33.36 93 ASP A CA 1
ATOM 760 C C . ASP A 1 94 ? 51.158 13.502 2.186 1.00 32.29 93 ASP A C 1
ATOM 761 O O . ASP A 1 94 ? 52.314 13.684 1.835 1.00 32.69 93 ASP A O 1
ATOM 766 N N . ARG A 1 95 ? 50.816 12.672 3.156 1.00 32.12 94 ARG A N 1
ATOM 767 C CA . ARG A 1 95 ? 51.739 11.802 3.838 1.00 31.68 94 ARG A CA 1
ATOM 768 C C . ARG A 1 95 ? 51.394 10.345 3.501 1.00 32.88 94 ARG A C 1
ATOM 769 O O . ARG A 1 95 ? 50.240 9.921 3.639 1.00 35.90 94 ARG A O 1
ATOM 777 N N . ASN A 1 96 ? 52.403 9.591 3.071 1.00 30.92 95 ASN A N 1
ATOM 778 C CA . ASN A 1 96 ? 52.219 8.206 2.611 1.00 33.05 95 ASN A CA 1
ATOM 779 C C . ASN A 1 96 ? 52.913 7.257 3.527 1.00 31.00 95 ASN A C 1
ATOM 780 O O . ASN A 1 96 ? 53.749 7.668 4.377 1.00 29.67 95 ASN A O 1
ATOM 785 N N . PHE A 1 97 ? 52.512 6.004 3.405 1.00 32.63 96 PHE A N 1
ATOM 786 C CA . PHE A 1 97 ? 52.962 4.921 4.295 1.00 30.77 96 PHE A CA 1
ATOM 787 C C . PHE A 1 97 ? 53.162 3.622 3.510 1.00 30.90 96 PHE A C 1
ATOM 788 O O . PHE A 1 97 ? 52.492 3.370 2.490 1.00 28.46 96 PHE A O 1
ATOM 796 N N . ALA A 1 98 ? 54.101 2.813 3.991 1.00 30.79 97 ALA A N 1
ATOM 797 C CA . ALA A 1 98 ? 54.242 1.423 3.552 1.00 31.93 97 ALA A CA 1
ATOM 798 C C . ALA A 1 98 ? 54.204 0.558 4.821 1.00 32.34 97 ALA A C 1
ATOM 799 O O . ALA A 1 98 ? 54.665 0.956 5.894 1.00 32.76 97 ALA A O 1
ATOM 801 N N . VAL A 1 99 ? 53.576 -0.598 4.732 1.00 34.33 98 VAL A N 1
ATOM 802 C CA . VAL A 1 99 ? 53.582 -1.571 5.835 1.00 32.83 98 VAL A CA 1
ATOM 803 C C . VAL A 1 99 ? 54.398 -2.775 5.400 1.00 31.98 98 VAL A C 1
ATOM 804 O O . VAL A 1 99 ? 54.190 -3.319 4.299 1.00 31.22 98 VAL A O 1
ATOM 808 N N . ILE A 1 100 ? 55.311 -3.208 6.272 1.00 33.38 99 ILE A N 1
ATOM 809 C CA . ILE A 1 100 ? 56.289 -4.222 5.933 1.00 32.81 99 ILE A CA 1
ATOM 810 C C . ILE A 1 100 ? 56.128 -5.369 6.905 1.00 32.95 99 ILE A C 1
ATOM 811 O O . ILE A 1 100 ? 56.062 -5.158 8.114 1.00 34.29 99 ILE A O 1
ATOM 816 N N . ASP A 1 101 ? 56.055 -6.571 6.373 1.00 33.85 100 ASP A N 1
ATOM 817 C CA . ASP A 1 101 ? 55.787 -7.758 7.210 1.00 34.85 100 ASP A CA 1
ATOM 818 C C . ASP A 1 101 ? 57.071 -8.278 7.867 1.00 35.64 100 ASP A C 1
ATOM 819 O O . ASP A 1 101 ? 58.127 -7.691 7.683 1.00 33.62 100 ASP A O 1
ATOM 824 N N . LYS A 1 102 ? 56.992 -9.390 8.604 1.00 35.60 101 LYS A N 1
ATOM 825 C CA . LYS A 1 102 ? 58.145 -9.852 9.383 1.00 37.38 101 LYS A CA 1
ATOM 826 C C . LYS A 1 102 ? 59.345 -10.220 8.472 1.00 38.82 101 LYS A C 1
ATOM 827 O O . LYS A 1 102 ? 60.502 -10.130 8.880 1.00 38.32 101 LYS A O 1
ATOM 833 N N . ASP A 1 103 ? 59.038 -10.638 7.247 1.00 36.08 102 ASP A N 1
ATOM 834 C CA . ASP A 1 103 ? 60.033 -11.036 6.248 1.00 37.97 102 ASP A CA 1
ATOM 835 C C . ASP A 1 103 ? 60.616 -9.887 5.430 1.00 37.82 102 ASP A C 1
ATOM 836 O O . ASP A 1 103 ? 61.463 -10.114 4.567 1.00 37.56 102 ASP A O 1
ATOM 841 N N . GLY A 1 104 ? 60.128 -8.680 5.652 1.00 36.59 103 GLY A N 1
ATOM 842 C CA . GLY A 1 104 ? 60.595 -7.514 4.911 1.00 39.56 103 GLY A CA 1
ATOM 843 C C . GLY A 1 104 ? 59.838 -7.277 3.616 1.00 39.73 103 GLY A C 1
ATOM 844 O O . GLY A 1 104 ? 60.206 -6.416 2.839 1.00 41.40 103 GLY A O 1
ATOM 845 N N . LYS A 1 105 ? 58.772 -8.028 3.395 1.00 39.05 104 LYS A N 1
ATOM 846 C CA . LYS A 1 105 ? 57.932 -7.856 2.218 1.00 40.53 104 LYS A CA 1
ATOM 847 C C . LYS A 1 105 ? 56.922 -6.730 2.448 1.00 41.41 104 LYS A C 1
ATOM 848 O O . LYS A 1 105 ? 56.257 -6.681 3.489 1.00 36.73 104 LYS A O 1
ATOM 852 N N . LYS A 1 106 ? 56.785 -5.824 1.480 1.00 39.97 105 LYS A N 1
ATOM 853 C CA . LYS A 1 106 ? 55.729 -4.832 1.529 1.00 38.45 105 LYS A CA 1
ATOM 854 C C . LYS A 1 106 ? 54.374 -5.508 1.384 1.00 36.87 105 LYS A C 1
ATOM 855 O O . LYS A 1 106 ? 54.124 -6.212 0.429 1.00 37.32 105 LYS A O 1
ATOM 861 N N . ILE A 1 107 ? 53.535 -5.365 2.400 1.00 33.85 106 ILE A N 1
ATOM 862 C CA . ILE A 1 107 ? 52.215 -6.007 2.422 1.00 35.65 106 ILE A CA 1
ATOM 863 C C . ILE A 1 107 ? 51.051 -5.009 2.307 1.00 36.42 106 ILE A C 1
ATOM 864 O O . ILE A 1 107 ? 49.891 -5.405 2.122 1.00 36.99 106 ILE A O 1
ATOM 869 N N . GLY A 1 108 ? 51.356 -3.734 2.410 1.00 39.07 107 GLY A N 1
ATOM 870 C CA . GLY A 1 108 ? 50.336 -2.712 2.185 1.00 37.56 107 GLY A CA 1
ATOM 871 C C . GLY A 1 108 ? 50.898 -1.303 2.107 1.00 37.63 107 GLY A C 1
ATOM 872 O O . GLY A 1 108 ? 52.094 -1.062 2.371 1.00 33.97 107 GLY A O 1
ATOM 873 N N . TYR A 1 109 ? 50.010 -0.378 1.725 1.00 34.46 108 TYR A N 1
ATOM 874 C CA . TYR A 1 109 ? 50.327 1.023 1.613 1.00 32.96 108 TYR A CA 1
ATOM 875 C C . TYR A 1 109 ? 49.184 1.848 2.167 1.00 32.40 108 TYR A C 1
ATOM 876 O O . TYR A 1 109 ? 48.082 1.383 2.236 1.00 31.50 108 TYR A O 1
ATOM 885 N N . ALA A 1 110 ? 49.479 3.082 2.559 1.00 33.08 109 ALA A N 1
ATOM 886 C CA . ALA A 1 110 ? 48.456 4.022 2.955 1.00 31.78 109 ALA A CA 1
ATOM 887 C C . ALA A 1 110 ? 48.800 5.427 2.460 1.00 32.95 109 ALA A C 1
ATOM 888 O O . ALA A 1 110 ? 49.983 5.776 2.289 1.00 30.30 109 ALA A O 1
ATOM 890 N N . ARG A 1 111 ? 47.734 6.197 2.202 1.00 32.43 110 ARG A N 1
ATOM 891 C CA . ARG A 1 111 ? 47.816 7.607 1.830 1.00 34.97 110 ARG A CA 1
ATOM 892 C C . ARG A 1 111 ? 46.949 8.393 2.807 1.00 35.87 110 ARG A C 1
ATOM 893 O O . ARG A 1 111 ? 45.833 7.977 3.095 1.00 33.47 110 ARG A O 1
ATOM 901 N N . SER A 1 112 ? 47.477 9.510 3.309 1.00 34.50 111 SER A N 1
ATOM 902 C CA . SER A 1 112 ? 46.758 10.396 4.240 1.00 33.61 111 SER A CA 1
ATOM 903 C C . SER A 1 112 ? 46.863 11.828 3.725 1.00 34.84 111 SER A C 1
ATOM 904 O O . SER A 1 112 ? 47.848 12.202 3.062 1.00 35.35 111 SER A O 1
ATOM 907 N N . VAL A 1 113 ? 45.816 12.610 3.968 1.00 32.96 112 VAL A N 1
ATOM 908 C CA . VAL A 1 113 ? 45.727 13.999 3.481 1.00 31.60 112 VAL A CA 1
ATOM 909 C C . VAL A 1 113 ? 45.374 14.832 4.708 1.00 31.09 112 VAL A C 1
ATOM 910 O O . VAL A 1 113 ? 44.438 14.516 5.443 1.00 32.04 112 VAL A O 1
ATOM 914 N N . TRP A 1 114 ? 46.193 15.833 4.958 1.00 31.51 113 TRP A N 1
ATOM 915 C CA . TRP A 1 114 ? 46.113 16.644 6.187 1.00 33.01 113 TRP A CA 1
ATOM 916 C C . TRP A 1 114 ? 45.938 18.095 5.805 1.00 33.28 113 TRP A C 1
ATOM 917 O O . TRP A 1 114 ? 46.668 18.592 4.950 1.00 35.65 113 TRP A O 1
ATOM 928 N N . ALA A 1 115 ? 45.023 18.804 6.467 1.00 34.80 114 ALA A N 1
ATOM 929 C CA . ALA A 1 115 ? 44.905 20.245 6.263 1.00 35.08 114 ALA A CA 1
ATOM 930 C C . ALA A 1 115 ? 45.691 20.960 7.375 1.00 34.14 114 ALA A C 1
ATOM 931 O O . ALA A 1 115 ? 45.859 20.434 8.442 1.00 32.57 114 ALA A O 1
ATOM 941 N N . ILE A 1 117 ? 45.257 24.398 9.577 1.00 40.78 116 ILE A N 1
ATOM 942 C CA . ILE A 1 117 ? 44.274 25.451 9.839 1.00 43.44 116 ILE A CA 1
ATOM 943 C C . ILE A 1 117 ? 44.772 26.400 10.917 1.00 40.24 116 ILE A C 1
ATOM 944 O O . ILE A 1 117 ? 45.483 25.986 11.853 1.00 37.41 116 ILE A O 1
ATOM 949 N N . ASN A 1 118 ? 44.395 27.666 10.767 1.00 37.13 117 ASN A N 1
ATOM 950 C CA . ASN A 1 118 ? 44.618 28.668 11.787 1.00 37.16 117 ASN A CA 1
ATOM 951 C C . ASN A 1 118 ? 43.712 28.383 12.973 1.00 37.33 117 ASN A C 1
ATOM 952 O O . ASN A 1 118 ? 42.514 28.133 12.809 1.00 36.19 117 ASN A O 1
ATOM 957 N N . LEU A 1 119 ? 44.268 28.389 14.180 1.00 34.71 118 LEU A N 1
ATOM 958 C CA . LEU A 1 119 ? 43.473 28.048 15.373 1.00 35.71 118 LEU A CA 1
ATOM 959 C C . LEU A 1 119 ? 42.527 29.164 15.887 1.00 36.71 118 LEU A C 1
ATOM 960 O O . LEU A 1 119 ? 41.616 28.898 16.671 1.00 40.25 118 LEU A O 1
ATOM 965 N N . ASN A 1 120 ? 42.745 30.403 15.496 1.00 37.91 119 ASN A N 1
ATOM 966 C CA . ASN A 1 120 ? 41.846 31.462 15.923 1.00 41.43 119 ASN A CA 1
ATOM 967 C C . ASN A 1 120 ? 40.556 31.444 15.107 1.00 43.63 119 ASN A C 1
ATOM 968 O O . ASN A 1 120 ? 39.452 31.537 15.654 1.00 44.80 119 ASN A O 1
ATOM 973 N N . THR A 1 121 ? 40.719 31.346 13.799 1.00 40.65 120 THR A N 1
ATOM 974 C CA . THR A 1 121 ? 39.647 31.624 12.873 1.00 41.64 120 THR A CA 1
ATOM 975 C C . THR A 1 121 ? 39.013 30.327 12.382 1.00 43.61 120 THR A C 1
ATOM 976 O O . THR A 1 121 ? 37.969 30.365 11.745 1.00 43.00 120 THR A O 1
ATOM 980 N N . ARG A 1 122 ? 39.627 29.196 12.749 1.00 44.68 121 ARG A N 1
ATOM 981 C CA . ARG A 1 122 ? 39.457 27.867 12.125 1.00 47.90 121 ARG A CA 1
ATOM 982 C C . ARG A 1 122 ? 39.519 27.860 10.587 1.00 47.35 121 ARG A C 1
ATOM 983 O O . ARG A 1 122 ? 38.987 26.963 9.935 1.00 46.46 121 ARG A O 1
ATOM 991 N N . LYS A 1 123 ? 40.232 28.834 10.028 1.00 46.25 122 LYS A N 1
ATOM 992 C CA . LYS A 1 123 ? 40.370 28.925 8.600 1.00 48.00 122 LYS A CA 1
ATOM 993 C C . LYS A 1 123 ? 41.486 28.051 8.145 1.00 47.86 122 LYS A C 1
ATOM 994 O O . LYS A 1 123 ? 42.464 27.916 8.868 1.00 46.97 122 LYS A O 1
ATOM 1000 N N . PRO A 1 124 ? 41.364 27.493 6.924 1.00 48.61 123 PRO A N 1
ATOM 1001 C CA . PRO A 1 124 ? 42.549 26.886 6.285 1.00 50.64 123 PRO A CA 1
ATOM 1002 C C . PRO A 1 124 ? 43.725 27.878 6.034 1.00 51.11 123 PRO A C 1
ATOM 1003 O O . PRO A 1 124 ? 43.500 29.032 5.709 1.00 48.36 123 PRO A O 1
ATOM 1007 N N . ALA A 1 125 ? 44.924 27.386 6.350 1.00 51.84 124 ALA A N 1
ATOM 1008 C CA . ALA A 1 125 ? 46.258 27.738 5.813 1.00 52.63 124 ALA A CA 1
ATOM 1009 C C . ALA A 1 125 ? 46.509 29.077 5.219 1.00 53.80 124 ALA A C 1
ATOM 1010 O O . ALA A 1 125 ? 47.583 29.245 4.644 1.00 57.50 124 ALA A O 1
ATOM 1012 N N . LEU A 1 130 ? 53.608 26.557 4.172 1.00 63.52 129 LEU A N 1
ATOM 1013 C CA . LEU A 1 130 ? 54.804 27.369 3.837 1.00 65.25 129 LEU A CA 1
ATOM 1014 C C . LEU A 1 130 ? 56.120 27.203 4.700 1.00 64.79 129 LEU A C 1
ATOM 1015 O O . LEU A 1 130 ? 56.198 26.427 5.671 1.00 63.01 129 LEU A O 1
ATOM 1020 N N . HIS A 1 131 ? 57.125 27.996 4.309 1.00 64.05 130 HIS A N 1
ATOM 1021 C CA . HIS A 1 131 ? 58.520 27.539 4.106 1.00 62.13 130 HIS A CA 1
ATOM 1022 C C . HIS A 1 131 ? 59.576 27.926 5.141 1.00 59.27 130 HIS A C 1
ATOM 1023 O O . HIS A 1 131 ? 60.734 27.496 5.037 1.00 57.41 130 HIS A O 1
ATOM 1030 N N . GLY A 1 132 ? 59.203 28.769 6.099 1.00 57.43 131 GLY A N 1
ATOM 1031 C CA . GLY A 1 132 ? 60.079 29.078 7.234 1.00 57.01 131 GLY A CA 1
ATOM 1032 C C . GLY A 1 132 ? 60.344 27.824 8.044 1.00 56.70 131 GLY A C 1
ATOM 1033 O O . GLY A 1 132 ? 61.313 27.752 8.801 1.00 57.33 131 GLY A O 1
ATOM 1034 N N . GLY A 1 133 ? 59.469 26.833 7.861 1.00 55.49 132 GLY A N 1
ATOM 1035 C CA . GLY A 1 133 ? 59.600 25.540 8.508 1.00 54.71 132 GLY A CA 1
ATOM 1036 C C . GLY A 1 133 ? 60.511 24.543 7.814 1.00 50.46 132 GLY A C 1
ATOM 1037 O O . GLY A 1 133 ? 61.197 24.842 6.832 1.00 50.19 132 GLY A O 1
ATOM 1038 N N . SER A 1 134 ? 60.489 23.336 8.342 1.00 43.40 133 SER A N 1
ATOM 1039 C CA . SER A 1 134 ? 61.355 22.299 7.877 1.00 40.02 133 SER A CA 1
ATOM 1040 C C . SER A 1 134 ? 60.639 21.303 6.950 1.00 36.56 133 SER A C 1
ATOM 1041 O O . SER A 1 134 ? 61.284 20.453 6.375 1.00 36.71 133 SER A O 1
ATOM 1044 N N . ILE A 1 135 ? 59.324 21.379 6.820 1.00 33.21 134 ILE A N 1
ATOM 1045 C CA . ILE A 1 135 ? 58.596 20.270 6.156 1.00 33.93 134 ILE A CA 1
ATOM 1046 C C . ILE A 1 135 ? 59.043 20.060 4.695 1.00 33.28 134 ILE A C 1
ATOM 1047 O O . ILE A 1 135 ? 59.161 18.930 4.238 1.00 32.66 134 ILE A O 1
ATOM 1052 N N . VAL A 1 136 ? 59.298 21.152 3.985 1.00 34.73 135 VAL A N 1
ATOM 1053 C CA . VAL A 1 136 ? 59.588 21.085 2.566 1.00 35.38 135 VAL A CA 1
ATOM 1054 C C . VAL A 1 136 ? 60.869 20.333 2.305 1.00 34.50 135 VAL A C 1
ATOM 1055 O O . VAL A 1 136 ? 60.999 19.698 1.261 1.00 34.37 135 VAL A O 1
ATOM 1059 N N . ASP A 1 137 ? 61.796 20.383 3.269 1.00 34.69 136 ASP A N 1
ATOM 1060 C CA . ASP A 1 137 ? 63.049 19.665 3.197 1.00 36.01 136 ASP A CA 1
ATOM 1061 C C . ASP A 1 137 ? 62.888 18.139 3.184 1.00 34.92 136 ASP A C 1
ATOM 1062 O O . ASP A 1 137 ? 63.818 17.422 2.833 1.00 34.41 136 ASP A O 1
ATOM 1067 N N . TYR A 1 138 ? 61.707 17.642 3.558 1.00 31.43 137 TYR A N 1
ATOM 1068 C CA . TYR A 1 138 ? 61.479 16.211 3.704 1.00 32.56 137 TYR A CA 1
ATOM 1069 C C . TYR A 1 138 ? 60.553 15.612 2.624 1.00 33.35 137 TYR A C 1
ATOM 1070 O O . TYR A 1 138 ? 60.219 14.418 2.676 1.00 32.42 137 TYR A O 1
ATOM 1079 N N . ILE A 1 139 ? 60.186 16.417 1.627 1.00 33.46 138 ILE A N 1
ATOM 1080 C CA . ILE A 1 139 ? 59.421 15.903 0.483 1.00 34.65 138 ILE A CA 1
ATOM 1081 C C . ILE A 1 139 ? 60.226 14.792 -0.209 1.00 33.78 138 ILE A C 1
ATOM 1082 O O . ILE A 1 139 ? 61.391 14.965 -0.532 1.00 33.29 138 ILE A O 1
ATOM 1087 N N . CYS A 1 140 ? 59.584 13.652 -0.426 1.00 34.50 139 CYS A N 1
ATOM 1088 C CA . CYS A 1 140 ? 60.257 12.435 -0.721 1.00 36.62 139 CYS A CA 1
ATOM 1089 C C . CYS A 1 140 ? 59.483 11.720 -1.828 1.00 38.98 139 CYS A C 1
ATOM 1090 O O . CYS A 1 140 ? 58.236 11.659 -1.803 1.00 39.94 139 CYS A O 1
ATOM 1093 N N . ASP A 1 141 ? 60.240 11.143 -2.756 1.00 39.81 140 ASP A N 1
ATOM 1094 C CA . ASP A 1 141 ? 59.702 10.490 -3.953 1.00 43.22 140 ASP A CA 1
ATOM 1095 C C . ASP A 1 141 ? 59.485 8.971 -3.808 1.00 44.72 140 ASP A C 1
ATOM 1096 O O . ASP A 1 141 ? 59.278 8.284 -4.797 1.00 46.60 140 ASP A O 1
ATOM 1101 N N . GLU A 1 142 ? 59.534 8.435 -2.599 1.00 43.07 141 GLU A N 1
ATOM 1102 C CA . GLU A 1 142 ? 59.295 7.002 -2.384 1.00 41.48 141 GLU A CA 1
ATOM 1103 C C . GLU A 1 142 ? 57.936 6.559 -2.982 1.00 42.79 141 GLU A C 1
ATOM 1104 O O . GLU A 1 142 ? 56.934 7.238 -2.819 1.00 39.28 141 GLU A O 1
ATOM 1110 N N . PRO A 1 143 ? 57.901 5.419 -3.690 1.00 42.68 142 PRO A N 1
ATOM 1111 C CA . PRO A 1 143 ? 56.611 5.063 -4.306 1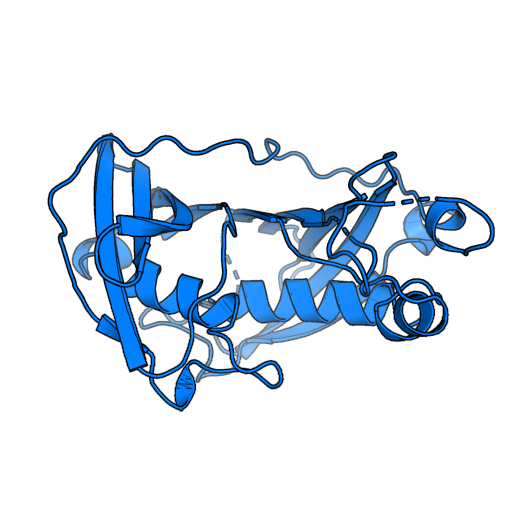.00 43.61 142 PRO A CA 1
ATOM 1112 C C . PRO A 1 143 ? 55.542 4.565 -3.336 1.00 41.26 142 PRO A C 1
ATOM 1113 O O . PRO A 1 143 ? 55.838 3.937 -2.297 1.00 39.80 142 PRO A O 1
ATOM 1117 N N . CYS A 1 144 ? 54.298 4.853 -3.689 1.00 40.96 143 CYS A N 1
ATOM 1118 C CA . CYS A 1 144 ? 53.139 4.408 -2.923 1.00 40.47 143 CYS A CA 1
ATOM 1119 C C . CYS A 1 144 ? 52.058 4.098 -3.963 1.00 41.27 143 CYS A C 1
ATOM 1120 O O . CYS A 1 144 ? 51.201 4.932 -4.257 1.00 41.79 143 CYS A O 1
ATOM 1123 N N . PRO A 1 145 ? 52.132 2.906 -4.567 1.00 40.06 144 PRO A N 1
ATOM 1124 C CA . PRO A 1 145 ? 51.374 2.615 -5.779 1.00 38.72 144 PRO A C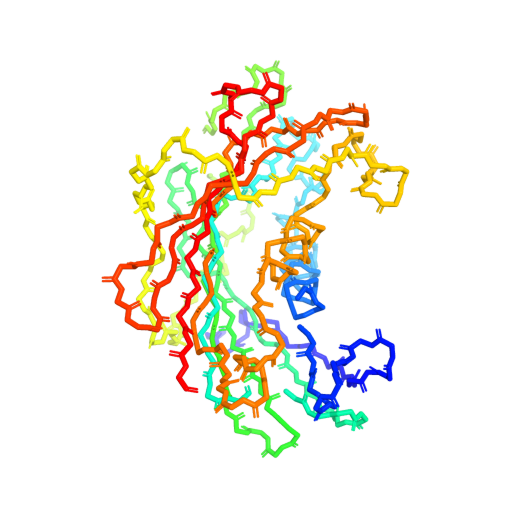A 1
ATOM 1125 C C . PRO A 1 145 ? 49.924 2.235 -5.492 1.00 38.77 144 PRO A C 1
ATOM 1126 O O . PRO A 1 145 ? 49.510 1.129 -5.810 1.00 38.69 144 PRO A O 1
ATOM 1130 N N . ILE A 1 146 ? 49.182 3.127 -4.841 1.00 35.80 145 ILE A N 1
ATOM 1131 C CA . ILE A 1 146 ? 47.751 2.931 -4.605 1.00 33.28 145 ILE A CA 1
ATOM 1132 C C . ILE A 1 146 ? 47.034 4.234 -5.001 1.00 33.64 145 ILE A C 1
ATOM 1133 O O . ILE A 1 146 ? 47.631 5.303 -4.984 1.00 35.65 145 ILE A O 1
ATOM 1138 N N . GLU A 1 147 ? 45.770 4.106 -5.352 1.00 33.84 146 GLU A N 1
ATOM 1139 C CA . GLU A 1 147 ? 44.906 5.197 -5.764 1.00 35.38 146 GLU A CA 1
ATOM 1140 C C . GLU A 1 147 ? 44.726 6.168 -4.596 1.00 35.06 146 GLU A C 1
ATOM 1141 O O . GLU A 1 147 ? 44.626 5.762 -3.444 1.00 36.66 146 GLU A O 1
ATOM 1143 N N . LYS A 1 148 ? 44.756 7.455 -4.910 1.00 33.68 147 LYS A N 1
ATOM 1144 C CA . LYS A 1 148 ? 44.525 8.504 -3.938 1.00 36.67 147 LYS A CA 1
ATOM 1145 C C . LYS A 1 148 ? 43.087 8.420 -3.431 1.00 36.61 147 LYS A C 1
ATOM 1146 O O . LYS A 1 148 ? 42.183 8.079 -4.193 1.00 35.42 147 LYS A O 1
ATOM 1150 N N . PRO A 1 149 ? 42.868 8.718 -2.147 1.00 37.89 148 PRO A N 1
ATOM 1151 C CA . PRO A 1 149 ? 41.476 8.761 -1.698 1.00 39.60 148 PRO A CA 1
ATOM 1152 C C . PRO A 1 149 ? 40.771 10.003 -2.276 1.00 38.69 148 PRO A C 1
ATOM 1153 O O . PRO A 1 149 ? 41.395 11.030 -2.451 1.00 37.35 148 PRO A O 1
ATOM 1157 N N . SER A 1 150 ? 39.486 9.901 -2.559 1.00 39.66 149 SER A N 1
ATOM 1158 C CA . SER A 1 150 ? 38.730 11.059 -3.031 1.00 39.14 149 SER A CA 1
ATOM 1159 C C . SER A 1 150 ? 37.332 11.015 -2.418 1.00 37.52 149 SER A C 1
ATOM 1160 O O . SER A 1 150 ? 37.019 10.099 -1.659 1.00 35.01 149 SER A O 1
ATOM 1163 N N . ARG A 1 151 ? 36.511 12.008 -2.744 1.00 35.27 150 ARG A N 1
ATOM 1164 C CA A ARG A 1 151 ? 35.171 12.129 -2.178 0.50 36.06 150 ARG A CA 1
ATOM 1165 C CA B ARG A 1 151 ? 35.181 12.113 -2.179 0.50 35.15 150 ARG A CA 1
ATOM 1166 C C . ARG A 1 151 ? 34.372 10.836 -2.332 1.00 34.47 150 ARG A C 1
ATOM 1167 O O . ARG A 1 151 ? 34.357 10.223 -3.391 1.00 34.28 150 ARG A O 1
ATOM 1182 N N . ILE A 1 152 ? 33.678 10.475 -1.278 1.00 33.74 151 ILE A N 1
ATOM 1183 C CA . ILE A 1 152 ? 32.880 9.247 -1.214 1.00 34.27 151 ILE A CA 1
ATOM 1184 C C . ILE A 1 152 ? 31.407 9.624 -1.318 1.00 34.80 151 ILE A C 1
ATOM 1185 O O . ILE A 1 152 ? 30.940 10.492 -0.589 1.00 33.34 151 ILE A O 1
ATOM 1190 N N . LYS A 1 153 ? 30.674 8.995 -2.224 1.00 35.32 152 LYS A N 1
ATOM 1191 C CA . LYS A 1 153 ? 29.246 9.275 -2.356 1.00 39.52 152 LYS A CA 1
ATOM 1192 C C . LYS A 1 153 ? 28.400 8.206 -1.634 1.00 37.91 152 LYS A C 1
ATOM 1193 O O . LYS A 1 153 ? 28.646 7.020 -1.804 1.00 40.31 152 LYS A O 1
ATOM 1196 N N . VAL A 1 154 ? 27.426 8.635 -0.836 1.00 37.35 153 VAL A N 1
ATOM 1197 C CA . VAL A 1 154 ? 26.492 7.716 -0.156 1.00 39.20 153 VAL A CA 1
ATOM 1198 C C . VAL A 1 154 ? 25.042 8.160 -0.416 1.00 39.25 153 VAL A C 1
ATOM 1199 O O . VAL A 1 154 ? 24.639 9.243 -0.025 1.00 40.17 153 VAL A O 1
ATOM 1203 N N . THR A 1 155 ? 24.267 7.327 -1.094 1.00 40.83 154 THR A N 1
ATOM 1204 C CA . THR A 1 155 ? 22.907 7.705 -1.511 1.00 44.79 154 THR A CA 1
ATOM 1205 C C . THR A 1 155 ? 21.830 7.364 -0.474 1.00 44.70 154 THR A C 1
ATOM 1206 O O . THR A 1 155 ? 20.835 8.093 -0.356 1.00 44.01 154 THR A O 1
ATOM 1210 N N . SER A 1 156 ? 22.004 6.258 0.253 1.00 42.71 155 SER A N 1
ATOM 1211 C CA . SER A 1 156 ? 20.976 5.798 1.206 1.00 44.23 155 SER A CA 1
ATOM 1212 C C . SER A 1 156 ? 20.669 6.838 2.292 1.00 44.07 155 SER A C 1
ATOM 1213 O O . SER A 1 156 ? 21.587 7.470 2.833 1.00 45.91 155 SER A O 1
ATOM 1216 N N . ASN A 1 157 ? 19.390 7.011 2.613 1.00 44.95 156 ASN A N 1
ATOM 1217 C CA A ASN A 1 157 ? 18.995 7.870 3.736 0.50 45.65 156 ASN A CA 1
ATOM 1218 C CA B ASN A 1 157 ? 18.988 7.876 3.731 0.50 45.79 156 ASN A CA 1
ATOM 1219 C C . ASN A 1 157 ? 18.184 7.102 4.791 1.00 45.30 156 ASN A C 1
ATOM 1220 O O . ASN A 1 157 ? 17.461 7.696 5.594 1.00 43.15 156 ASN A O 1
ATOM 1229 N N . GLN A 1 158 ? 18.345 5.777 4.792 1.00 44.12 157 GLN A N 1
ATOM 1230 C CA . GLN A 1 158 ? 17.789 4.906 5.815 1.00 44.05 157 GLN A CA 1
ATOM 1231 C C . GLN A 1 158 ? 18.922 4.360 6.692 1.00 42.35 157 GLN A C 1
ATOM 1232 O O . GLN A 1 158 ? 19.788 3.618 6.210 1.00 41.71 157 GLN A O 1
ATOM 1234 N N . PRO A 1 159 ? 18.923 4.710 7.990 1.00 41.09 158 PRO A N 1
ATOM 1235 C CA . PRO A 1 159 ? 20.018 4.224 8.829 1.00 39.55 158 PRO A CA 1
ATOM 1236 C C . PRO A 1 159 ? 19.894 2.743 9.132 1.00 38.04 158 PRO A C 1
ATOM 1237 O O . PRO A 1 159 ? 18.780 2.227 9.298 1.00 38.81 158 PRO A O 1
ATOM 1241 N N . VAL A 1 160 ? 21.046 2.091 9.191 1.00 35.74 159 VAL A N 1
ATOM 1242 C CA . VAL A 1 160 ? 21.182 0.659 9.427 1.00 36.59 159 VAL A CA 1
ATOM 1243 C C . VAL A 1 160 ? 21.550 0.396 10.879 1.00 35.22 159 VAL A C 1
ATOM 1244 O O . VAL A 1 160 ? 21.389 -0.700 11.360 1.00 35.57 159 VAL A O 1
ATOM 1248 N N . ALA A 1 161 ? 22.063 1.396 11.572 1.00 35.38 160 ALA A N 1
ATOM 1249 C CA . ALA A 1 161 ? 22.433 1.244 12.966 1.00 33.68 160 ALA A CA 1
ATOM 1250 C C . ALA A 1 161 ? 22.563 2.621 13.622 1.00 34.18 160 ALA A C 1
ATOM 1251 O O . ALA A 1 161 ? 22.705 3.634 12.928 1.00 32.70 160 ALA A O 1
ATOM 1253 N N . THR A 1 162 ? 22.437 2.640 14.953 1.00 34.25 161 THR A N 1
ATOM 1254 C CA A THR A 1 162 ? 22.618 3.855 15.755 0.50 36.26 161 THR A CA 1
ATOM 1255 C CA B THR A 1 162 ? 22.590 3.847 15.759 0.50 35.49 161 THR A CA 1
ATOM 1256 C C . THR A 1 162 ? 23.429 3.542 17.002 1.00 36.57 161 THR A C 1
ATOM 1257 O O . THR A 1 162 ? 23.387 2.428 17.530 1.00 36.77 161 THR A O 1
ATOM 1264 N N . LEU A 1 163 ? 24.173 4.533 17.481 1.00 36.09 162 LEU A N 1
ATOM 1265 C CA . LEU A 1 163 ? 25.091 4.342 18.588 1.00 37.42 162 LEU A CA 1
ATOM 1266 C C . LEU A 1 163 ? 25.276 5.684 19.255 1.00 35.77 162 LEU A C 1
ATOM 1267 O O . LEU A 1 163 ? 25.453 6.667 18.561 1.00 36.66 162 LEU A O 1
ATOM 1272 N N . THR A 1 164 ? 25.263 5.729 20.574 1.00 33.27 163 THR A N 1
ATOM 1273 C CA . THR A 1 164 ? 25.614 6.955 21.309 1.00 35.86 163 THR A CA 1
ATOM 1274 C C . THR A 1 164 ? 27.119 7.019 21.598 1.00 36.97 163 THR A C 1
ATOM 1275 O O . THR A 1 164 ? 27.703 6.030 22.038 1.00 37.31 163 THR A O 1
ATOM 1279 N N . ALA A 1 165 ? 27.742 8.182 21.363 1.00 35.21 164 ALA A N 1
ATOM 1280 C CA . ALA A 1 165 ? 29.144 8.408 21.741 1.00 34.73 164 ALA A CA 1
ATOM 1281 C C . ALA A 1 165 ? 29.367 8.315 23.258 1.00 32.89 164 ALA A C 1
ATOM 1282 O O . ALA A 1 165 ? 28.695 8.971 24.056 1.00 29.65 164 ALA A O 1
ATOM 1284 N N . LYS A 1 166 ? 30.347 7.512 23.662 1.00 32.99 165 LYS A N 1
ATOM 1285 C CA . LYS A 1 166 ? 30.552 7.200 25.085 1.00 32.75 165 LYS A CA 1
ATOM 1286 C C . LYS A 1 166 ? 31.920 7.629 25.574 1.00 31.45 165 LYS A C 1
ATOM 1287 O O . LYS A 1 166 ? 32.758 8.029 24.785 1.00 31.79 165 LYS A O 1
ATOM 1293 N N . TYR A 1 167 ? 32.148 7.533 26.880 1.00 29.46 166 TYR A N 1
ATOM 1294 C CA . TYR A 1 167 ? 33.451 7.851 27.455 1.00 31.30 166 TYR A CA 1
ATOM 1295 C C . TYR A 1 167 ? 34.628 7.221 26.699 1.00 31.55 166 TYR A C 1
ATOM 1296 O O . TYR A 1 167 ? 35.626 7.880 26.436 1.00 30.82 166 TYR A O 1
ATOM 1305 N N . SER A 1 168 ? 34.522 5.952 26.316 1.00 30.60 167 SER A N 1
ATOM 1306 C CA . SER A 1 168 ? 35.640 5.307 25.610 1.00 31.82 167 SER A CA 1
ATOM 1307 C C . SER A 1 168 ? 35.912 5.848 24.207 1.00 33.22 167 SER A C 1
ATOM 1308 O O . SER A 1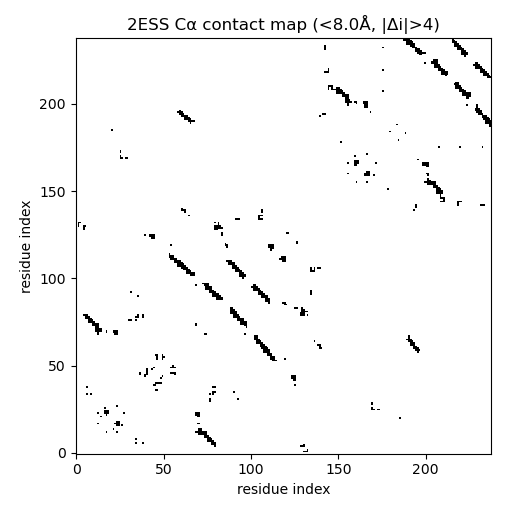 168 ? 36.952 5.569 23.644 1.00 35.55 167 SER A O 1
ATOM 1311 N N . ASP A 1 169 ? 34.970 6.573 23.628 1.00 34.74 168 ASP A N 1
ATOM 1312 C CA . ASP A 1 169 ? 35.136 7.145 22.297 1.00 35.64 168 ASP A CA 1
ATOM 1313 C C . ASP A 1 169 ? 35.895 8.457 22.246 1.00 35.40 168 ASP A C 1
ATOM 1314 O O . ASP A 1 169 ? 36.401 8.792 21.188 1.00 37.01 168 ASP A O 1
ATOM 1319 N N . ILE A 1 170 ? 36.030 9.155 23.373 1.00 32.82 169 ILE A N 1
ATOM 1320 C CA . ILE A 1 170 ? 36.399 10.573 23.360 1.00 32.77 169 ILE A CA 1
ATOM 1321 C C . ILE A 1 170 ? 37.853 10.778 23.682 1.00 32.79 169 ILE A C 1
ATOM 1322 O O . ILE A 1 170 ? 38.364 10.184 24.628 1.00 33.06 169 ILE A O 1
ATOM 1327 N N . ASP A 1 171 ? 38.509 11.613 22.874 1.00 35.67 170 ASP A N 1
ATOM 1328 C CA . ASP A 1 171 ? 39.901 12.010 23.072 1.00 36.45 170 ASP A CA 1
ATOM 1329 C C . ASP A 1 171 ? 40.050 13.275 23.921 1.00 33.08 170 ASP A C 1
ATOM 1330 O O . ASP A 1 171 ? 39.059 13.819 24.469 1.00 33.02 170 ASP A O 1
ATOM 1335 N N . ILE A 1 172 ? 41.292 13.749 24.015 1.00 31.61 171 ILE A N 1
ATOM 1336 C CA . ILE A 1 172 ? 41.630 14.897 24.850 1.00 33.85 171 ILE A CA 1
ATOM 1337 C C . ILE A 1 172 ? 40.930 16.186 24.425 1.00 35.99 171 ILE A C 1
ATOM 1338 O O . ILE A 1 172 ? 40.752 17.048 25.248 1.00 39.51 171 ILE A O 1
ATOM 1343 N N . ASN A 1 173 ? 40.550 16.305 23.155 1.00 37.55 172 ASN A N 1
ATOM 1344 C CA . ASN A 1 173 ? 39.864 17.504 22.675 1.00 40.02 172 ASN A CA 1
ATOM 1345 C C . ASN A 1 173 ? 38.366 17.381 22.808 1.00 40.93 172 ASN A C 1
ATOM 1346 O O . ASN A 1 173 ? 37.643 18.263 22.382 1.00 42.03 172 ASN A O 1
ATOM 1351 N N . GLY A 1 174 ? 37.890 16.287 23.398 1.00 37.54 173 GLY A N 1
ATOM 1352 C CA . GLY A 1 174 ? 36.470 16.170 23.652 1.00 33.84 173 GLY A CA 1
ATOM 1353 C C . GLY A 1 174 ? 35.709 15.670 22.454 1.00 32.94 173 GLY A C 1
ATOM 1354 O O . GLY A 1 174 ? 34.489 15.731 22.439 1.00 36.13 173 GLY A O 1
ATOM 1355 N N . HIS A 1 175 ? 36.400 15.136 21.452 1.00 34.24 174 HIS A N 1
ATOM 1356 C CA A HIS A 1 175 ? 35.625 14.579 20.354 0.50 35.16 174 HIS A CA 1
ATOM 1357 C CA B HIS A 1 175 ? 35.785 14.628 20.221 0.50 35.18 174 HIS A CA 1
ATOM 1358 C C . HIS A 1 175 ? 35.914 13.099 20.144 1.00 34.66 174 HIS A C 1
ATOM 1359 O O . HIS A 1 175 ? 36.878 12.540 20.657 1.00 36.23 174 HIS A O 1
ATOM 1372 N N . VAL A 1 176 ? 34.993 12.465 19.435 1.00 32.44 175 VAL A N 1
ATOM 1373 C CA . VAL A 1 176 ? 35.133 11.096 19.058 1.00 33.96 175 VAL A CA 1
ATOM 1374 C C . VAL A 1 176 ? 36.367 10.966 18.196 1.00 34.48 175 VAL A C 1
ATOM 1375 O O . VAL A 1 176 ? 36.536 11.684 17.218 1.00 33.17 175 VAL A O 1
ATOM 1379 N N . ASN A 1 177 ? 37.257 10.064 18.579 1.00 35.84 176 ASN A N 1
ATOM 1380 C CA . ASN A 1 177 ? 38.539 10.012 17.934 1.00 37.96 176 ASN A CA 1
ATOM 1381 C C . ASN A 1 177 ? 38.487 9.263 16.589 1.00 36.97 176 ASN A C 1
ATOM 1382 O O . ASN A 1 177 ? 37.552 8.496 16.301 1.00 35.10 176 ASN A O 1
ATOM 1387 N N . SER A 1 178 ? 39.464 9.580 15.748 1.00 37.88 177 SER A N 1
ATOM 1388 C CA . SER A 1 178 ? 39.585 9.044 14.402 1.00 41.16 177 SER A CA 1
ATOM 1389 C C . SER A 1 178 ? 39.467 7.530 14.297 1.00 39.87 177 SER A C 1
ATOM 1390 O O . SER A 1 178 ? 38.832 6.993 13.366 1.00 39.31 177 SER A O 1
ATOM 1393 N N . ILE A 1 179 ? 40.092 6.847 15.260 1.00 38.46 178 ILE A N 1
ATOM 1394 C CA . ILE A 1 179 ? 40.162 5.395 15.284 1.00 38.66 178 ILE A CA 1
ATOM 1395 C C . ILE A 1 179 ? 38.860 4.765 15.745 1.00 36.73 178 ILE A C 1
ATOM 1396 O O . ILE A 1 179 ? 38.493 3.690 15.289 1.00 34.90 178 ILE A O 1
ATOM 1401 N N . ARG A 1 180 ? 38.163 5.419 16.664 1.00 35.05 179 ARG A N 1
ATOM 1402 C CA . ARG A 1 180 ? 36.910 4.904 17.147 1.00 32.43 179 ARG A CA 1
ATOM 1403 C C . ARG A 1 180 ? 35.875 4.889 16.042 1.00 32.65 179 ARG A C 1
ATOM 1404 O O . ARG A 1 180 ? 35.080 3.968 15.984 1.00 32.49 179 ARG A O 1
ATOM 1412 N N . TYR A 1 181 ? 35.903 5.866 15.132 1.00 32.20 180 TYR A N 1
ATOM 1413 C CA . TYR A 1 181 ? 35.008 5.791 13.978 1.00 33.14 180 TYR A CA 1
ATOM 1414 C C . TYR A 1 181 ? 35.252 4.550 13.118 1.00 33.21 180 TYR A C 1
ATOM 1415 O O . TYR A 1 181 ? 34.302 3.961 12.621 1.00 30.62 180 TYR A O 1
ATOM 1424 N N . ILE A 1 182 ? 36.523 4.217 12.892 1.00 33.19 181 ILE A N 1
ATOM 1425 C CA . ILE A 1 182 ? 36.901 3.004 12.154 1.00 34.62 181 ILE A CA 1
ATOM 1426 C C . ILE A 1 182 ? 36.314 1.747 12.793 1.00 36.11 181 ILE A C 1
ATOM 1427 O O . ILE A 1 182 ? 35.653 0.946 12.108 1.00 35.16 181 ILE A O 1
ATOM 1432 N N . GLU A 1 183 ? 36.541 1.571 14.093 1.00 35.55 182 GLU A N 1
ATOM 1433 C CA . GLU A 1 183 ? 35.968 0.440 14.828 1.00 38.62 182 GLU A CA 1
ATOM 1434 C C . GLU A 1 183 ? 34.453 0.341 14.693 1.00 34.31 182 GLU A C 1
ATOM 1435 O O . GLU A 1 183 ? 33.919 -0.736 14.446 1.00 33.50 182 GLU A O 1
ATOM 1441 N N . HIS A 1 184 ? 33.748 1.458 14.881 1.00 31.77 183 HIS A N 1
ATOM 1442 C CA . HIS A 1 184 ? 32.281 1.398 14.787 1.00 31.97 183 HIS A CA 1
ATOM 1443 C C . HIS A 1 184 ? 31.789 1.050 13.362 1.00 29.63 183 HIS A C 1
ATOM 1444 O O . HIS A 1 184 ? 30.830 0.341 13.202 1.00 30.98 183 HIS A O 1
ATOM 1451 N N . ILE A 1 185 ? 32.465 1.550 12.334 1.00 34.29 184 ILE A N 1
ATOM 1452 C CA . ILE A 1 185 ? 32.073 1.272 10.960 1.00 34.27 184 ILE A CA 1
ATOM 1453 C C . ILE A 1 185 ? 32.262 -0.213 10.653 1.00 35.57 184 ILE A C 1
ATOM 1454 O O . ILE A 1 185 ? 31.365 -0.880 10.090 1.00 31.91 184 ILE A O 1
ATOM 1459 N N . LEU A 1 186 ? 33.423 -0.726 11.045 1.00 33.26 185 LEU A N 1
ATOM 1460 C CA . LEU A 1 186 ? 33.754 -2.136 10.798 1.00 35.45 185 LEU A CA 1
ATOM 1461 C C . LEU A 1 186 ? 32.862 -3.066 11.582 1.00 32.25 185 LEU A C 1
ATOM 1462 O O . LEU A 1 186 ? 32.607 -4.162 11.116 1.00 31.37 185 LEU A O 1
ATOM 1467 N N . ASP A 1 187 ? 32.272 -2.601 12.690 1.00 34.45 186 ASP A N 1
ATOM 1468 C CA . ASP A 1 187 ? 31.242 -3.413 13.404 1.00 34.23 186 ASP A CA 1
ATOM 1469 C C . ASP A 1 187 ? 29.904 -3.528 12.694 1.00 35.11 186 ASP A C 1
ATOM 1470 O O . ASP A 1 187 ? 29.090 -4.304 13.117 1.00 35.50 186 ASP A O 1
ATOM 1475 N N . LEU A 1 188 ? 29.668 -2.774 11.622 1.00 33.92 187 LEU A N 1
ATOM 1476 C CA . LEU A 1 188 ? 28.438 -2.909 10.851 1.00 33.25 187 LEU A CA 1
ATOM 1477 C C . LEU A 1 188 ? 28.378 -4.207 10.047 1.00 35.59 187 LEU A C 1
ATOM 1478 O O . LEU A 1 188 ? 27.292 -4.641 9.702 1.00 35.04 187 LEU A O 1
ATOM 1483 N N . PHE A 1 189 ? 29.520 -4.835 9.733 1.00 35.90 188 PHE A N 1
ATOM 1484 C CA . PHE A 1 189 ? 29.505 -5.913 8.736 1.00 37.54 188 PHE A CA 1
ATOM 1485 C C . PHE A 1 189 ? 29.339 -7.281 9.357 1.00 39.46 188 PHE A C 1
ATOM 1486 O O . PHE A 1 189 ? 29.881 -7.529 10.417 1.00 40.66 188 PHE A O 1
ATOM 1494 N N . PRO A 1 190 ? 28.590 -8.173 8.675 1.00 41.55 189 PRO A N 1
ATOM 1495 C CA . PRO A 1 190 ? 28.300 -9.482 9.212 1.00 43.61 189 PRO A CA 1
ATOM 1496 C C . PRO A 1 190 ? 29.558 -10.302 9.360 1.00 44.60 189 PRO A C 1
ATOM 1497 O O . PRO A 1 190 ? 30.487 -10.191 8.548 1.00 46.69 189 PRO A O 1
ATOM 1501 N N . ILE A 1 191 ? 29.569 -11.113 10.398 1.00 42.31 190 ILE A N 1
ATOM 1502 C CA . ILE A 1 191 ? 30.725 -11.894 10.730 1.00 44.91 190 ILE A CA 1
ATOM 1503 C C . ILE A 1 191 ? 31.087 -12.889 9.594 1.00 44.53 190 ILE A C 1
ATOM 1504 O O . ILE A 1 191 ? 32.275 -13.173 9.393 1.00 43.24 190 ILE A O 1
ATOM 1509 N N . GLU A 1 192 ? 30.080 -13.368 8.843 1.00 41.10 191 GLU A N 1
ATOM 1510 C CA . GLU A 1 192 ? 30.303 -14.257 7.688 1.00 39.65 191 GLU A CA 1
ATOM 1511 C C . GLU A 1 192 ? 31.204 -13.614 6.638 1.00 38.95 191 GLU A C 1
ATOM 1512 O O . GLU A 1 192 ? 31.919 -14.308 5.934 1.00 40.33 191 GLU A O 1
ATOM 1514 N N . LEU A 1 193 ? 31.172 -12.289 6.546 1.00 38.55 192 LEU A N 1
ATOM 1515 C CA . LEU A 1 193 ? 32.038 -11.547 5.626 1.00 38.58 192 LEU A CA 1
ATOM 1516 C C . LEU A 1 193 ? 33.505 -11.621 6.084 1.00 36.75 192 LEU A C 1
ATOM 1517 O O . LEU A 1 193 ? 34.404 -11.879 5.301 1.00 37.02 192 LEU A O 1
ATOM 1522 N N . TYR A 1 194 ? 33.731 -11.406 7.370 1.00 34.91 193 TYR A N 1
ATOM 1523 C CA . TYR A 1 194 ? 35.060 -11.491 7.934 1.00 34.66 193 TYR A CA 1
ATOM 1524 C C . TYR A 1 194 ? 35.568 -12.949 7.964 1.00 35.24 193 TYR A C 1
ATOM 1525 O O . TYR A 1 194 ? 36.774 -13.198 7.932 1.00 34.79 193 TYR A O 1
ATOM 1534 N N . GLN A 1 195 ? 34.655 -13.908 8.006 1.00 36.65 194 GLN A N 1
ATOM 1535 C CA . GLN A 1 195 ? 35.033 -15.309 7.949 1.00 37.17 194 GLN A CA 1
ATOM 1536 C C . GLN A 1 195 ? 35.474 -15.760 6.574 1.00 38.36 194 GLN A C 1
ATOM 1537 O O . GLN A 1 195 ? 36.241 -16.706 6.475 1.00 41.58 194 GLN A O 1
ATOM 1543 N N . THR A 1 196 ? 34.941 -15.141 5.516 1.00 35.01 195 THR A N 1
ATOM 1544 C CA . THR A 1 196 ? 35.187 -15.598 4.167 1.00 33.85 195 THR A CA 1
ATOM 1545 C C . THR A 1 196 ? 36.010 -14.619 3.329 1.00 33.75 195 THR A C 1
ATOM 1546 O O . THR A 1 196 ? 36.607 -15.010 2.325 1.00 30.17 195 THR A O 1
ATOM 1550 N N . LYS A 1 197 ? 36.046 -13.346 3.718 1.00 33.86 196 LYS A N 1
ATOM 1551 C CA . LYS A 1 197 ? 36.783 -12.371 2.944 1.00 36.39 196 LYS A CA 1
ATOM 1552 C C . LYS A 1 197 ? 37.602 -11.513 3.868 1.00 37.98 196 LYS A C 1
ATOM 1553 O O . LYS A 1 197 ? 37.440 -11.544 5.081 1.00 41.12 196 LYS A O 1
ATOM 1559 N N . ARG A 1 198 ? 38.476 -10.731 3.278 1.00 34.53 197 ARG A N 1
ATOM 1560 C CA . ARG A 1 198 ? 39.233 -9.745 4.035 1.00 36.49 197 ARG A CA 1
ATOM 1561 C C . ARG A 1 198 ? 39.068 -8.402 3.368 1.00 32.35 197 ARG A C 1
ATOM 1562 O O . ARG A 1 198 ? 38.795 -8.342 2.177 1.00 30.41 197 ARG A O 1
ATOM 1570 N N . ILE A 1 199 ? 39.308 -7.342 4.143 1.00 32.82 198 ILE A N 1
ATOM 1571 C CA . ILE A 1 199 ? 39.252 -5.997 3.635 1.00 34.50 198 ILE A CA 1
ATOM 1572 C C . ILE A 1 199 ? 40.546 -5.739 2.881 1.00 33.83 198 ILE A C 1
ATOM 1573 O O . ILE A 1 199 ? 41.616 -5.772 3.472 1.00 34.73 198 ILE A O 1
ATOM 1578 N N . ARG A 1 200 ? 40.445 -5.447 1.593 1.00 30.18 199 ARG A N 1
ATOM 1579 C CA . ARG A 1 200 ? 41.614 -5.087 0.798 1.00 33.89 199 ARG A CA 1
ATOM 1580 C C . ARG A 1 200 ? 41.834 -3.595 0.668 1.00 34.76 199 ARG A C 1
ATOM 1581 O O . ARG A 1 200 ? 42.974 -3.151 0.536 1.00 36.26 199 ARG A O 1
ATOM 1589 N N . ARG A 1 201 ? 40.755 -2.821 0.711 1.00 33.78 200 ARG A N 1
ATOM 1590 C CA . ARG A 1 201 ? 40.891 -1.363 0.720 1.00 32.68 200 ARG A CA 1
ATOM 1591 C C . ARG A 1 201 ? 39.897 -0.746 1.662 1.00 33.07 200 ARG A C 1
ATOM 1592 O O . ARG A 1 201 ? 38.745 -1.158 1.711 1.00 34.26 200 ARG A O 1
ATOM 1600 N N . PHE A 1 202 ? 40.360 0.252 2.412 1.00 31.12 201 PHE A N 1
ATOM 1601 C CA . PHE A 1 202 ? 39.576 0.921 3.411 1.00 31.98 201 PHE A CA 1
ATOM 1602 C C . PHE A 1 202 ? 39.888 2.418 3.372 1.00 32.50 201 PHE A C 1
ATOM 1603 O O . PHE A 1 202 ? 41.056 2.831 3.433 1.00 33.37 201 PHE A O 1
ATOM 1611 N N . GLU A 1 203 ? 38.847 3.231 3.247 1.00 32.95 202 GLU A N 1
ATOM 1612 C CA . GLU A 1 203 ? 39.019 4.675 3.227 1.00 34.89 202 GLU A CA 1
ATOM 1613 C C . GLU A 1 203 ? 38.135 5.378 4.246 1.00 31.88 202 GLU A C 1
ATOM 1614 O O . GLU A 1 203 ? 37.049 4.942 4.517 1.00 31.05 202 GLU A O 1
ATOM 1628 N N . ALA A 1 205 ? 36.926 9.425 5.359 1.00 32.71 204 ALA A N 1
ATOM 1629 C CA . ALA A 1 205 ? 36.885 10.882 5.159 1.00 32.65 204 ALA A CA 1
ATOM 1630 C C . ALA A 1 205 ? 36.318 11.513 6.420 1.00 33.07 204 ALA A C 1
ATOM 1631 O O . ALA A 1 205 ? 35.223 11.178 6.848 1.00 33.20 204 ALA A O 1
ATOM 1633 N N . TYR A 1 206 ? 37.041 12.460 6.990 1.00 31.21 205 TYR A N 1
ATOM 1634 C CA . TYR A 1 206 ? 36.668 13.013 8.305 1.00 31.35 205 TYR A CA 1
ATOM 1635 C C . TYR A 1 206 ? 36.091 14.362 8.009 1.00 32.60 205 TYR A C 1
ATOM 1636 O O . TYR A 1 206 ? 36.787 15.269 7.548 1.00 33.61 205 TYR A O 1
ATOM 1645 N N . VAL A 1 207 ? 34.794 14.481 8.226 1.00 33.76 206 VAL A N 1
ATOM 1646 C CA . VAL A 1 207 ? 34.051 15.653 7.790 1.00 35.28 206 VAL A CA 1
ATOM 1647 C C . VAL A 1 207 ? 33.810 16.678 8.909 1.00 37.57 206 VAL A C 1
ATOM 1648 O O . VAL A 1 207 ? 33.898 17.872 8.686 1.00 35.92 206 VAL A O 1
ATOM 1652 N N . ALA A 1 208 ? 33.468 16.203 10.093 1.00 34.62 207 ALA A N 1
ATOM 1653 C CA . ALA A 1 208 ? 33.061 17.055 11.191 1.00 33.01 207 ALA A CA 1
ATOM 1654 C C . ALA A 1 208 ? 33.199 16.254 12.470 1.00 33.25 207 ALA A C 1
ATOM 1655 O O . ALA A 1 208 ? 33.434 15.033 12.426 1.00 34.34 207 ALA A O 1
ATOM 1657 N N . GLU A 1 209 ? 33.045 16.934 13.599 1.00 35.26 208 GLU A N 1
ATOM 1658 C CA . GLU A 1 209 ? 33.315 16.358 14.906 1.00 37.71 208 GLU A CA 1
ATOM 1659 C C . GLU A 1 209 ? 32.042 15.919 15.576 1.00 36.81 208 GLU A C 1
ATOM 1660 O O . GLU A 1 209 ? 30.994 16.501 15.355 1.00 36.90 208 GLU A O 1
ATOM 1666 N N . SER A 1 210 ? 32.167 14.874 16.395 1.00 35.15 209 SER A N 1
ATOM 1667 C CA . SER A 1 210 ? 31.112 14.386 17.283 1.00 36.36 209 SER A CA 1
ATOM 1668 C C . SER A 1 210 ? 31.619 14.464 18.712 1.00 34.09 209 SER A C 1
ATOM 1669 O O . SER A 1 210 ? 32.820 14.329 18.958 1.00 31.08 209 SER A O 1
ATOM 1672 N N . TYR A 1 211 ? 30.684 14.634 19.634 1.00 30.44 210 TYR A N 1
ATOM 1673 C CA . TYR A 1 211 ? 30.976 14.827 21.044 1.00 33.29 210 TYR A CA 1
ATOM 1674 C C . TYR A 1 211 ? 30.291 13.743 21.886 1.00 34.79 210 TYR A C 1
ATOM 1675 O O . TYR A 1 211 ? 29.406 12.996 21.408 1.00 35.88 210 TYR A O 1
ATOM 1684 N N . PHE A 1 212 ? 30.677 13.695 23.147 1.00 33.96 211 PHE A N 1
ATOM 1685 C CA . PHE A 1 212 ? 30.083 12.754 24.088 1.00 35.33 211 PHE A CA 1
ATOM 1686 C C . PHE A 1 212 ? 28.578 12.939 24.145 1.00 33.98 211 PHE A C 1
ATOM 1687 O O . PHE A 1 212 ? 28.100 14.062 24.250 1.00 32.73 211 PHE A O 1
ATOM 1695 N N . GLY A 1 213 ? 27.835 11.837 24.114 1.00 32.35 212 GLY A N 1
ATOM 1696 C CA . GLY A 1 213 ? 26.385 11.900 24.126 1.00 33.30 212 GLY A CA 1
ATOM 1697 C C . GLY A 1 213 ? 25.690 12.071 22.779 1.00 35.59 212 GLY A C 1
ATOM 1698 O O . GLY A 1 213 ? 24.468 11.877 22.705 1.00 36.38 212 GLY A O 1
ATOM 1699 N N . ASP A 1 214 ? 26.428 12.419 21.715 1.00 35.92 213 ASP A N 1
ATOM 1700 C CA . ASP A 1 214 ? 25.824 12.530 20.392 1.00 35.23 213 ASP A CA 1
ATOM 1701 C C . ASP A 1 214 ? 25.349 11.151 19.894 1.00 34.22 213 ASP A C 1
ATOM 1702 O O . ASP A 1 214 ? 25.992 10.148 20.163 1.00 33.31 213 ASP A O 1
ATOM 1707 N N . GLU A 1 215 ? 24.215 11.111 19.201 1.00 34.30 214 GLU A N 1
ATOM 1708 C CA . GLU A 1 215 ? 23.708 9.898 18.573 1.00 37.45 214 GLU A CA 1
ATOM 1709 C C . GLU A 1 215 ? 24.275 9.826 17.169 1.00 36.45 214 GLU A C 1
ATOM 1710 O O . GLU A 1 215 ? 24.011 10.667 16.320 1.00 38.88 214 GLU A O 1
ATOM 1716 N N . LEU A 1 216 ? 25.078 8.814 16.929 1.00 35.74 215 LEU A N 1
ATOM 1717 C CA . LEU A 1 216 ? 25.613 8.578 15.619 1.00 33.09 215 LEU A CA 1
ATOM 1718 C C . LEU A 1 216 ? 24.713 7.583 14.898 1.00 34.10 215 LEU A C 1
ATOM 1719 O O . LEU A 1 216 ? 24.374 6.535 15.435 1.00 33.45 215 LEU A O 1
ATOM 1724 N N . SER A 1 217 ? 24.289 7.932 13.699 1.00 33.12 216 SER A N 1
ATOM 1725 C CA . SER A 1 217 ? 23.542 7.026 12.825 1.00 33.40 216 SER A CA 1
ATOM 1726 C C . SER A 1 217 ? 24.427 6.673 11.604 1.00 34.11 216 SER A C 1
ATOM 1727 O O . SER A 1 217 ? 25.244 7.488 11.141 1.00 33.08 216 SER A O 1
ATOM 1730 N N . PHE A 1 218 ? 24.248 5.444 11.128 1.00 31.45 217 PHE A N 1
ATOM 1731 C CA . PHE A 1 218 ? 25.096 4.856 10.114 1.00 31.94 217 PHE A CA 1
ATOM 1732 C C . PHE A 1 218 ? 24.256 4.507 8.918 1.00 33.54 217 PHE A C 1
ATOM 1733 O O . PHE A 1 218 ? 23.248 3.842 9.057 1.00 32.17 217 PHE A O 1
ATOM 1741 N N . PHE A 1 219 ? 24.690 4.966 7.748 1.00 35.54 218 PHE A N 1
ATOM 1742 C CA . PHE A 1 219 ? 23.996 4.707 6.489 1.00 35.37 218 PHE A CA 1
ATOM 1743 C C . PHE A 1 219 ? 24.969 4.000 5.582 1.00 36.85 218 PHE A C 1
ATOM 1744 O O . PHE A 1 219 ? 26.171 4.293 5.597 1.00 36.86 218 PHE A O 1
ATOM 1752 N N . CYS A 1 220 ? 24.440 3.094 4.767 1.00 39.63 219 CYS A N 1
ATOM 1753 C CA . CYS A 1 220 ? 25.267 2.249 3.954 1.00 38.88 219 CYS A CA 1
ATOM 1754 C C . CYS A 1 220 ? 24.670 1.962 2.577 1.00 42.11 219 CYS A C 1
ATOM 1755 O O . CYS A 1 220 ? 23.503 1.619 2.477 1.00 40.68 219 CYS A O 1
ATOM 1758 N N . ASP A 1 221 ? 25.476 2.152 1.523 1.00 42.64 220 ASP A N 1
ATOM 1759 C CA . ASP A 1 221 ? 25.173 1.706 0.146 1.00 43.31 220 ASP A CA 1
ATOM 1760 C C . ASP A 1 221 ? 26.088 0.540 -0.180 1.00 41.38 220 ASP A C 1
ATOM 1761 O O . ASP A 1 221 ? 27.290 0.694 -0.077 1.00 39.63 220 ASP A O 1
ATOM 1766 N N . GLU A 1 222 ? 25.551 -0.599 -0.605 1.00 40.16 221 GLU A N 1
ATOM 1767 C CA . GLU A 1 222 ? 26.391 -1.670 -1.098 1.00 40.20 221 GLU A CA 1
ATOM 1768 C C . GLU A 1 222 ? 26.446 -1.518 -2.604 1.00 38.15 221 GLU A C 1
ATOM 1769 O O . GLU A 1 222 ? 25.472 -1.810 -3.293 1.00 37.74 221 GLU A O 1
ATOM 1775 N N . VAL A 1 223 ? 27.564 -1.032 -3.125 1.00 39.36 222 VAL A N 1
ATOM 1776 C CA . VAL A 1 223 ? 27.631 -0.662 -4.530 1.00 43.36 222 VA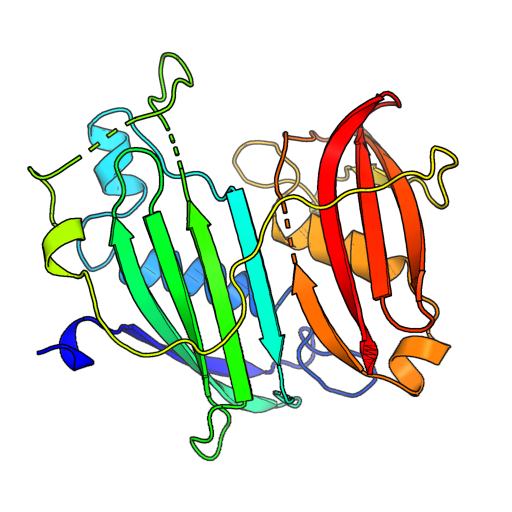L A CA 1
ATOM 1777 C C . VAL A 1 223 ? 27.883 -1.885 -5.426 1.00 45.98 222 VAL A C 1
ATOM 1778 O O . VAL A 1 223 ? 27.47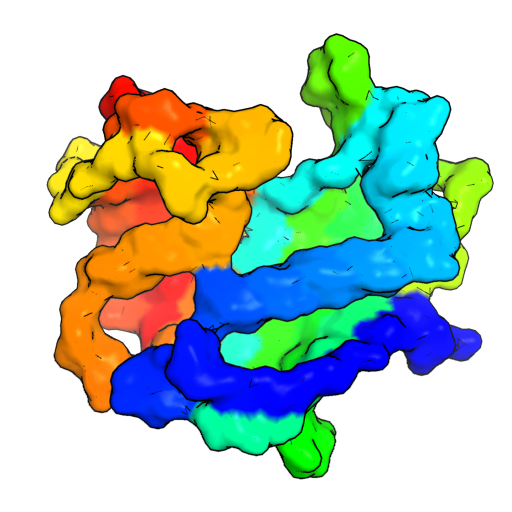5 -1.893 -6.578 1.00 45.89 222 VAL A O 1
ATOM 1782 N N . SER A 1 224 ? 28.545 -2.897 -4.881 1.00 47.25 223 SER A N 1
ATOM 1783 C CA . SER A 1 224 ? 28.704 -4.201 -5.510 1.00 48.21 223 SER A CA 1
ATOM 1784 C C . SER A 1 224 ? 28.764 -5.197 -4.375 1.00 47.34 223 SER A C 1
ATOM 1785 O O . SER A 1 224 ? 28.760 -4.802 -3.209 1.00 48.25 223 SER A O 1
ATOM 1788 N N . GLU A 1 225 ? 28.895 -6.477 -4.696 1.00 45.75 224 GLU A N 1
ATOM 1789 C CA . GLU A 1 225 ? 28.970 -7.514 -3.659 1.00 47.08 224 GLU A CA 1
ATOM 1790 C C . GLU A 1 225 ? 30.063 -7.223 -2.628 1.00 46.38 224 GLU A C 1
ATOM 1791 O O . GLU A 1 225 ? 29.952 -7.629 -1.471 1.00 52.15 224 GLU A O 1
ATOM 1797 N N . ASN A 1 226 ? 31.125 -6.547 -3.051 1.00 41.35 225 ASN A N 1
ATOM 1798 C CA . ASN A 1 226 ? 32.303 -6.392 -2.200 1.00 38.45 225 ASN A CA 1
ATOM 1799 C C . ASN A 1 226 ? 32.619 -4.970 -1.788 1.00 35.81 225 ASN A C 1
ATOM 1800 O O . ASN A 1 226 ? 33.542 -4.750 -0.990 1.00 38.46 225 ASN A O 1
ATOM 1805 N N . GLU A 1 227 ? 31.866 -4.003 -2.316 1.00 34.73 226 GLU A N 1
ATOM 1806 C CA . GLU A 1 227 ? 32.146 -2.588 -2.055 1.00 35.06 226 GLU A CA 1
ATOM 1807 C C . GLU A 1 227 ? 30.985 -1.914 -1.331 1.00 34.41 226 GLU A C 1
ATOM 1808 O O . GLU A 1 227 ? 29.841 -1.951 -1.794 1.00 34.50 226 GLU A O 1
ATOM 1814 N N . PHE A 1 228 ? 31.309 -1.277 -0.212 1.00 31.76 227 PHE A N 1
ATOM 1815 C CA . PHE A 1 228 ? 30.337 -0.622 0.622 1.00 29.12 227 PHE A CA 1
ATOM 1816 C C . PHE A 1 228 ? 30.727 0.816 0.858 1.00 29.95 227 PHE A C 1
ATOM 1817 O O . PHE A 1 228 ? 31.870 1.122 1.152 1.00 31.25 227 PHE A O 1
ATOM 1825 N N . HIS A 1 229 ? 29.762 1.714 0.760 1.00 31.53 228 HIS A N 1
ATOM 1826 C CA . HIS A 1 229 ? 30.013 3.113 1.109 1.00 31.20 228 HIS A CA 1
ATOM 1827 C C . HIS A 1 229 ? 29.165 3.431 2.321 1.00 32.61 228 HIS A C 1
ATOM 1828 O O . HIS A 1 229 ? 27.988 3.109 2.349 1.00 35.08 228 HIS A O 1
ATOM 1835 N N . VAL A 1 230 ? 29.781 4.058 3.314 1.00 30.75 229 VAL A N 1
ATOM 1836 C CA . VAL A 1 230 ? 29.188 4.289 4.602 1.00 30.88 229 VAL A CA 1
ATOM 1837 C C . VAL A 1 230 ? 29.272 5.795 4.910 1.00 33.09 229 VAL A C 1
ATOM 1838 O O . VAL A 1 230 ? 30.271 6.474 4.613 1.00 31.85 229 VAL A O 1
ATOM 1842 N N . GLU A 1 231 ? 28.187 6.310 5.463 1.00 33.88 230 GLU A N 1
ATOM 1843 C CA . GLU A 1 231 ? 28.126 7.664 5.959 1.00 36.02 230 GLU A CA 1
ATOM 1844 C C . GLU A 1 231 ? 27.683 7.588 7.410 1.00 34.17 230 GLU A C 1
ATOM 1845 O O . GLU A 1 231 ? 26.781 6.834 7.726 1.00 33.60 230 GLU A O 1
ATOM 1851 N N . VAL A 1 232 ? 28.384 8.314 8.287 1.00 32.84 231 VAL A N 1
ATOM 1852 C CA . VAL A 1 232 ? 28.013 8.470 9.679 1.00 33.47 231 VAL A CA 1
ATOM 1853 C C . VAL A 1 232 ? 27.494 9.901 9.874 1.00 33.06 231 VAL A C 1
ATOM 1854 O O . VAL A 1 232 ? 28.140 10.865 9.458 1.00 32.59 231 VAL A O 1
ATOM 1858 N N . LYS A 1 233 ? 26.321 10.030 10.480 1.00 32.17 232 LYS A N 1
ATOM 1859 C CA . LYS A 1 233 ? 25.733 11.335 10.793 1.00 34.75 232 LYS A CA 1
ATOM 1860 C C . LYS A 1 233 ? 25.519 11.491 12.295 1.00 35.16 232 LYS A C 1
ATOM 1861 O O . LYS A 1 233 ? 25.245 10.514 13.004 1.00 34.23 232 LYS A O 1
ATOM 1867 N N . LYS A 1 234 ? 25.628 12.718 12.785 1.00 32.64 233 LYS A N 1
ATOM 1868 C CA . LYS A 1 234 ? 25.291 12.986 14.175 1.00 33.98 233 LYS A CA 1
ATOM 1869 C C . LYS A 1 234 ? 23.956 13.710 14.295 1.00 38.65 233 LYS A C 1
ATOM 1870 O O . LYS A 1 234 ? 23.577 14.540 13.451 1.00 39.15 233 LYS A O 1
ATOM 1876 N N . ASN A 1 235 ? 23.254 13.353 15.359 1.00 39.56 234 ASN A N 1
ATOM 1877 C CA . ASN A 1 235 ? 21.975 13.904 15.709 1.00 44.65 234 ASN A CA 1
ATOM 1878 C C . ASN A 1 235 ? 21.067 14.072 14.487 1.00 46.18 234 ASN A C 1
ATOM 1879 O O . ASN A 1 235 ? 20.430 15.094 14.282 1.00 45.34 234 ASN A O 1
ATOM 1884 N N . GLY A 1 236 ? 21.020 13.026 13.672 1.00 47.60 235 GLY A N 1
ATOM 1885 C CA . GLY A 1 236 ? 20.097 12.968 12.553 1.00 50.67 235 GLY A CA 1
ATOM 1886 C C . GLY A 1 236 ? 20.663 13.403 11.216 1.00 54.15 235 GLY A C 1
ATOM 1887 O O . GLY A 1 236 ? 20.617 12.643 10.254 1.00 59.43 235 GLY A O 1
ATOM 1888 N N . SER A 1 237 ? 21.249 14.593 11.161 1.00 53.19 236 SER A N 1
ATOM 1889 C CA . SER A 1 237 ? 21.382 15.306 9.902 1.00 52.82 236 SER A CA 1
ATOM 1890 C C . SER A 1 237 ? 22.798 15.639 9.434 1.00 48.77 236 SER A C 1
ATOM 1891 O O . SER A 1 237 ? 23.030 15.783 8.236 1.00 49.13 236 SER A O 1
ATOM 1894 N N . GLU A 1 238 ? 23.734 15.795 10.360 1.00 44.41 237 GLU A N 1
ATOM 1895 C CA . GLU A 1 238 ? 25.027 16.332 10.015 1.00 41.29 237 GLU A CA 1
ATOM 1896 C C . GLU A 1 238 ? 26.024 15.240 9.783 1.00 36.54 237 GLU A C 1
ATOM 1897 O O . GLU A 1 238 ? 26.298 14.475 10.700 1.00 30.28 237 GLU A O 1
ATOM 1903 N N . VAL A 1 239 ? 26.618 15.192 8.592 1.00 33.55 238 VAL A N 1
ATOM 1904 C CA . VAL A 1 239 ? 27.619 14.174 8.307 1.00 33.64 238 VAL A CA 1
ATOM 1905 C C . VAL A 1 239 ? 28.897 14.430 9.087 1.00 32.77 238 VAL A C 1
ATOM 1906 O O . VAL A 1 239 ? 29.456 15.531 9.032 1.00 35.44 238 VAL A O 1
ATOM 1910 N N . VAL A 1 240 ? 29.360 13.416 9.818 1.00 29.18 239 VAL A N 1
ATOM 1911 C CA . VAL A 1 240 ? 30.650 13.518 10.508 1.00 30.33 239 VAL A CA 1
ATOM 1912 C C . VAL A 1 240 ? 31.785 12.755 9.820 1.00 33.80 239 VAL A C 1
ATOM 1913 O O . VAL A 1 240 ? 32.942 13.177 9.894 1.00 28.48 239 VAL A O 1
ATOM 1917 N N . CYS A 1 241 ? 31.481 11.631 9.185 1.00 33.07 240 CYS A N 1
ATOM 1918 C CA . CYS A 1 241 ? 32.492 10.981 8.353 1.00 32.30 240 CYS A CA 1
ATOM 1919 C C . CYS A 1 241 ? 31.853 10.107 7.311 1.00 30.67 240 CYS A C 1
ATOM 1920 O O . CYS A 1 241 ? 30.673 9.800 7.397 1.00 30.14 240 CYS A O 1
ATOM 1923 N N . ARG A 1 242 ? 32.656 9.729 6.318 1.00 32.29 241 ARG A N 1
ATOM 1924 C CA . ARG A 1 242 ? 32.290 8.785 5.284 1.00 31.57 241 ARG A CA 1
ATOM 1925 C C . ARG A 1 242 ? 33.435 7.797 5.167 1.00 33.00 241 ARG A C 1
ATOM 1926 O O . ARG A 1 242 ? 34.597 8.106 5.552 1.00 29.85 241 ARG A O 1
ATOM 1934 N N . SER A 1 243 ? 33.095 6.619 4.639 1.00 29.52 242 SER A N 1
ATOM 1935 C CA . SER A 1 243 ? 34.012 5.516 4.528 1.00 32.24 242 SER A CA 1
ATOM 1936 C C . SER A 1 243 ? 33.693 4.676 3.314 1.00 32.90 242 SER A C 1
ATOM 1937 O O . SER A 1 243 ? 32.549 4.610 2.849 1.00 31.91 242 SER A O 1
ATOM 1940 N N . LYS A 1 244 ? 34.743 4.071 2.778 1.00 32.03 243 LYS A N 1
ATOM 1941 C CA . LYS A 1 244 ? 34.624 3.088 1.736 1.00 33.32 243 LYS A CA 1
ATOM 1942 C C . LYS A 1 244 ? 35.384 1.832 2.183 1.00 34.15 243 LYS A C 1
ATOM 1943 O O . LYS A 1 244 ? 36.510 1.903 2.684 1.00 33.03 243 LYS A O 1
ATOM 1949 N N . VAL A 1 245 ? 34.726 0.692 2.038 1.00 34.49 244 VAL A N 1
ATOM 1950 C CA . VAL A 1 245 ? 35.254 -0.606 2.477 1.00 33.37 244 VAL A CA 1
ATOM 1951 C C . VAL A 1 245 ? 35.135 -1.529 1.289 1.00 33.43 244 VAL A C 1
ATOM 1952 O O . VAL A 1 245 ? 34.031 -1.730 0.741 1.00 33.91 244 VAL A O 1
ATOM 1956 N N . ILE A 1 246 ? 36.272 -2.036 0.834 1.00 32.94 245 ILE A N 1
ATOM 1957 C CA . ILE A 1 246 ? 36.289 -3.030 -0.242 1.00 35.01 245 ILE A CA 1
ATOM 1958 C C . ILE A 1 246 ? 36.828 -4.361 0.311 1.00 34.42 245 ILE A C 1
ATOM 1959 O O . ILE A 1 246 ? 37.951 -4.438 0.809 1.00 31.67 245 ILE A O 1
ATOM 1964 N N . PHE A 1 247 ? 36.001 -5.384 0.242 1.00 33.50 246 PHE A N 1
ATOM 1965 C CA . PHE A 1 247 ? 36.380 -6.730 0.642 1.00 35.78 246 PHE A CA 1
ATOM 1966 C C . PHE A 1 247 ? 36.842 -7.519 -0.566 1.00 38.60 246 PHE A C 1
ATOM 1967 O O . PHE A 1 247 ? 36.477 -7.193 -1.692 1.00 38.62 246 PHE A O 1
ATOM 1975 N N . GLU A 1 248 ? 37.651 -8.549 -0.321 1.00 42.60 247 GLU A N 1
ATOM 1976 C CA . GLU A 1 248 ? 37.839 -9.627 -1.304 1.00 49.24 247 GLU A CA 1
ATOM 1977 C C . GLU A 1 248 ? 38.057 -11.021 -0.674 1.00 50.37 247 GLU A C 1
ATOM 1978 O O . GLU A 1 248 ? 38.697 -11.165 0.393 1.00 48.72 247 GLU A O 1
#

Foldseek 3Di:
DLVVLKDKFKDFAAPVQADPVQFGDLVVVVVVVVSVQVSCVVQQNAQVNQVVVQDHKAWFKKKKFFQGEGHGWMKMKMKFWADDDFFKTKIKMFIAGNVRDTGIMMIIIMGAGNPVRHTGDDVGDRVVSNHDDDGPDDDDDDFDADDLDFPDKDFAAPVQADPVQWRDPSVVVVVVVVSDDVVLVVPKAWRMKMGFDATDGGGWMKTKGWDDPDPFKIKIWIATPRDHTGTIMITGID

CATH classification: 3.10.129.10 (+1 more: 3.10.129.10)

Nearest PDB structures (foldseek):
  2ess-assembly1_A-2  TM=1.004E+00  e=5.501E-50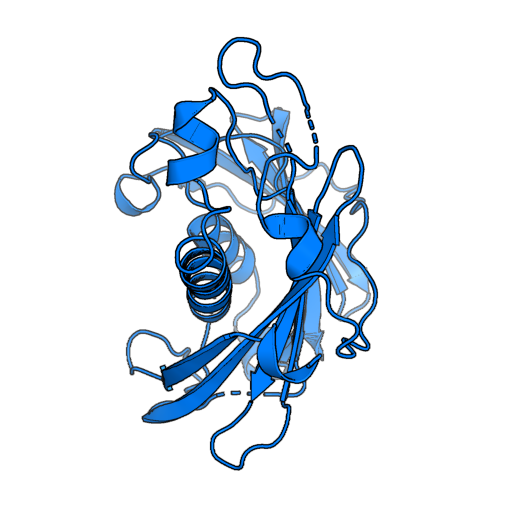  Bacteroides thetaiotaomicron VPI-5482
  4gak-assembly1_A-2  TM=8.271E-01  e=2.451E-22  Spirosoma linguale DSM 74
  2own-assembly1_A  TM=8.577E-01  e=3.279E-18  Lactiplantibacillus plantarum
  5kl9-assembly1_B  TM=8.840E-01  e=6.066E-07  Escherichia coli O157:H7
  3s4k-assembly1_A  TM=7.955E-01  e=3.354E-04  Mycobacterium tuberculosis

B-factor: mean 39.37, std 8.9, range [20.43, 83.51]

Sequence (238 aa):
SEENKIGTYQFVAEPFHVDFNGRLTGVLGNHLLNCAGFHASSDRGFGIATLNEDNYTWVVLSRLAIELDEPYQYEKFSVQTWVENVYRLFTDRNFAVIDKDGKKIGYARSVWAINLNTRKPALHGGSIVDYICDEPCPIEKPSRRIKVTSNNQPVATTLTAKYSDIDINGHHVNSIRYIEHILDLFPIELYQTKRIRRFEAYVAESYFGDELSFFCDEVSENEFHVEVKKNGSEVVCRSKVIFE

InterPro domains:
  IPR002864 Acyl-ACP thioesterase, N-terminal hotdog domain [PF01643] (18-126)
  IPR029069 HotDog domain superfamily [SSF54637] (3-148)
  IPR029069 HotDog domain superfamily [SSF54637] (161-246)
  IPR045023 Acyl-[acyl-carrier-protein] hydrolase FATA/B [PTHR31727] (10-225)
  IPR049427 Acyl-ACP thioesterase-like, C-terminal domain [PF20791] (158-228)

Secondary structure (DSSP, 8-state):
-TGGG-EEEEEE--GGGB-TTSBB--HHHHHHHHHHHHHHHHTT-SHHHHHHTTB---EEEEEEEE---BTT-EEEEEEEEEEE-SS-EEEEEEEE-TTS-EEEEEEEEE--BTTT-----TTSSGGGGB------SPPP--------S-SEEEE--GGGB-TTSBB-HHHHHHHHHTTS-HHHHHH--EEEE--B-S--BTT-EEEEEEEEEETTEEEEEEEETTTEEEEEEEEEE-

Solvent-accessible surface area: 12342 Å² total